Protein AF-A0A955ZLF5-F1 (afdb_monomer_lite)

Foldseek 3Di:
DPPDDVVVPPPPDVVVVVVVVVVVCCVVPPDDPDPVVVVVVVCVCVVPVPDDDDPVRVVLVVQLVCVCVVRDDDPCNVVVVVVVCVVPPDPDPPVVVVVVVVVVVVVVVVPPPPVVVVCVVVVVVVVVVVVVVCVVCVPPDPVPVVVLVVQQDPPDPCVVVDPDDDDPPCPPVVVVVVVVVVVVSVVSRVCSVVVHD

Structure (mmCIF, N/CA/C/O backbone):
data_AF-A0A955ZLF5-F1
#
_entry.id   AF-A0A955ZLF5-F1
#
loop_
_atom_site.group_PDB
_atom_site.id
_atom_site.type_symbol
_atom_site.label_atom_id
_atom_site.label_alt_id
_atom_site.label_comp_id
_atom_site.label_asym_id
_atom_site.label_entity_id
_atom_site.label_seq_id
_atom_site.pdbx_PDB_ins_code
_atom_site.Cartn_x
_atom_site.Cartn_y
_atom_site.Cartn_z
_atom_site.occupancy
_atom_site.B_iso_or_equiv
_atom_site.auth_seq_id
_atom_site.auth_comp_id
_atom_site.auth_asym_id
_atom_site.auth_atom_id
_atom_site.pdbx_PDB_model_num
ATOM 1 N N . MET A 1 1 ? -38.349 11.654 15.792 1.00 43.88 1 MET A N 1
ATOM 2 C CA . MET A 1 1 ? -37.512 12.302 14.759 1.00 43.88 1 MET A CA 1
ATOM 3 C C . MET A 1 1 ? -36.389 11.331 14.455 1.00 43.88 1 MET A C 1
ATOM 5 O O . MET A 1 1 ? -35.415 11.289 15.189 1.00 43.88 1 MET A O 1
ATOM 9 N N . THR A 1 2 ? -36.614 10.472 13.464 1.00 47.47 2 THR A N 1
ATOM 10 C CA . THR A 1 2 ? -35.837 9.254 13.171 1.00 47.47 2 THR A CA 1
ATOM 11 C C . THR A 1 2 ? -35.732 9.151 11.647 1.00 47.47 2 THR A C 1
ATOM 13 O O . THR A 1 2 ? -36.331 8.292 11.020 1.00 47.47 2 THR A O 1
ATOM 16 N N . THR A 1 3 ? -35.092 10.144 11.031 1.00 52.53 3 THR A N 1
ATOM 17 C CA . THR A 1 3 ? -35.048 10.328 9.568 1.00 52.53 3 THR A CA 1
ATOM 18 C C . THR A 1 3 ? -33.663 10.814 9.152 1.00 52.53 3 THR A C 1
ATOM 20 O O . THR A 1 3 ? -33.526 11.974 8.757 1.00 52.53 3 THR A O 1
ATOM 23 N N . ARG A 1 4 ? -32.610 10.002 9.343 1.00 53.44 4 ARG A N 1
ATOM 24 C CA . ARG A 1 4 ? -31.275 10.390 8.846 1.00 53.44 4 ARG A CA 1
ATOM 25 C C . ARG A 1 4 ? -30.220 9.299 8.613 1.00 53.44 4 ARG A C 1
ATOM 27 O O . ARG A 1 4 ? -29.091 9.676 8.333 1.00 53.44 4 ARG A O 1
ATOM 34 N N . ASP A 1 5 ? -30.555 8.011 8.685 1.00 52.56 5 ASP A N 1
ATOM 35 C CA . ASP A 1 5 ? -29.579 6.944 8.374 1.00 52.56 5 ASP A CA 1
ATOM 36 C C . ASP A 1 5 ? -29.842 6.242 7.027 1.00 52.56 5 ASP A C 1
ATOM 38 O O . ASP A 1 5 ? -28.937 5.603 6.501 1.00 52.56 5 ASP A O 1
ATOM 42 N N . ASP A 1 6 ? -31.020 6.420 6.415 1.00 51.94 6 ASP A N 1
ATOM 43 C CA . ASP A 1 6 ? -31.343 5.797 5.116 1.00 51.94 6 ASP A CA 1
ATOM 44 C C . ASP A 1 6 ? -30.680 6.498 3.908 1.00 51.94 6 ASP A C 1
ATOM 46 O O . ASP A 1 6 ? -30.609 5.910 2.834 1.00 51.94 6 ASP A O 1
ATOM 50 N N . ASP A 1 7 ? -30.119 7.702 4.085 1.00 54.19 7 ASP A N 1
ATOM 51 C CA . ASP A 1 7 ? -29.351 8.418 3.045 1.00 54.19 7 ASP A CA 1
ATOM 52 C C . ASP A 1 7 ? -27.867 7.991 2.981 1.00 54.19 7 ASP A C 1
ATOM 54 O O . ASP A 1 7 ? -27.137 8.418 2.092 1.00 54.19 7 ASP A O 1
ATOM 58 N N . LEU A 1 8 ? -27.379 7.150 3.907 1.00 49.94 8 LEU A N 1
ATOM 59 C CA . LEU A 1 8 ? -25.970 6.708 3.918 1.00 49.94 8 LEU A CA 1
ATOM 60 C C . LEU A 1 8 ? -25.672 5.563 2.939 1.00 49.94 8 LEU A C 1
ATOM 62 O O . LEU A 1 8 ? -24.519 5.155 2.799 1.00 49.94 8 LEU A O 1
ATOM 66 N N . LEU A 1 9 ? -26.697 5.063 2.252 1.00 53.16 9 LEU A N 1
ATOM 67 C CA . LEU A 1 9 ? -26.569 4.159 1.114 1.00 53.16 9 LEU A CA 1
ATOM 68 C C . LEU A 1 9 ? -27.009 4.887 -0.156 1.00 53.16 9 LEU A C 1
ATOM 70 O O . LEU A 1 9 ? -27.844 4.388 -0.908 1.00 53.16 9 LEU A O 1
ATOM 74 N N . GLU A 1 10 ? -26.456 6.076 -0.401 1.00 67.44 10 GLU A N 1
ATOM 75 C CA . GLU A 1 10 ? -26.385 6.597 -1.762 1.00 67.44 10 GLU A CA 1
ATOM 76 C C . GLU A 1 10 ? -25.542 5.591 -2.558 1.00 67.44 10 GLU A C 1
ATOM 78 O O . GLU A 1 10 ? -24.312 5.569 -2.493 1.00 67.44 10 GLU A O 1
ATOM 83 N N . LEU A 1 11 ? -26.242 4.628 -3.163 1.00 75.69 11 LEU A N 1
ATOM 84 C CA . LEU A 1 11 ? -25.654 3.528 -3.907 1.00 75.69 11 LEU A CA 1
ATOM 85 C C . LEU A 1 11 ? -24.739 4.138 -4.966 1.00 75.69 11 LEU A C 1
ATOM 87 O O . LEU A 1 11 ? -25.168 4.993 -5.743 1.00 75.69 11 LEU A O 1
ATOM 91 N N . LEU A 1 12 ? -23.474 3.716 -4.960 1.00 82.56 12 LEU A N 1
ATOM 92 C CA . LEU A 1 12 ? -22.523 4.099 -5.994 1.00 82.56 12 LEU A CA 1
ATOM 93 C C . LEU A 1 12 ? -23.144 3.809 -7.363 1.00 82.56 12 LEU A C 1
ATOM 95 O O . LEU A 1 12 ? -23.893 2.843 -7.525 1.00 82.56 12 LEU A O 1
ATOM 99 N N . ALA A 1 13 ? -22.821 4.641 -8.354 1.00 91.25 13 ALA A N 1
ATOM 100 C CA . ALA A 1 13 ? -23.152 4.307 -9.731 1.00 91.25 13 ALA A CA 1
ATOM 101 C C . ALA A 1 13 ? -22.611 2.893 -10.035 1.00 91.25 13 ALA A C 1
ATOM 103 O O . ALA A 1 13 ? -21.500 2.573 -9.593 1.00 91.25 13 ALA A O 1
ATOM 104 N N . PRO A 1 14 ? -23.373 2.038 -10.736 1.00 89.81 14 PRO A N 1
ATOM 105 C CA . PRO A 1 14 ? -23.022 0.629 -10.911 1.00 89.81 14 PRO A CA 1
ATOM 106 C C . PRO A 1 14 ? -21.635 0.441 -11.545 1.00 89.81 14 PRO A C 1
ATOM 108 O O . PRO A 1 14 ? -20.937 -0.516 -11.222 1.00 89.81 14 PRO A O 1
ATOM 111 N N . GLU A 1 15 ? -21.190 1.387 -12.375 1.00 92.44 15 GLU A N 1
ATOM 112 C CA . GLU A 1 15 ? -19.851 1.398 -12.967 1.00 92.44 15 GLU A CA 1
ATOM 113 C C . GLU A 1 15 ? -18.749 1.586 -11.910 1.00 92.44 15 GLU A C 1
ATOM 115 O O . GLU A 1 15 ? -17.729 0.896 -11.937 1.00 92.44 15 GLU A O 1
ATOM 120 N N . VAL A 1 16 ? -18.968 2.483 -10.943 1.00 89.75 16 VAL A N 1
ATOM 121 C CA . VAL A 1 16 ? -18.029 2.747 -9.839 1.00 89.75 16 VAL A CA 1
ATOM 122 C C . VAL A 1 16 ? -18.010 1.575 -8.860 1.00 89.75 16 VAL A C 1
ATOM 124 O O . VAL A 1 16 ? -16.952 1.213 -8.346 1.00 89.75 16 VAL A O 1
ATOM 127 N N . GLU A 1 17 ? -19.165 0.953 -8.610 1.00 90.81 17 GLU A N 1
ATOM 128 C CA . GLU A 1 17 ? -19.248 -0.255 -7.787 1.00 90.81 17 GLU A CA 1
ATOM 129 C C . GLU A 1 17 ? -18.474 -1.419 -8.424 1.00 90.81 17 GLU A C 1
ATOM 131 O O . GLU A 1 17 ? -17.730 -2.118 -7.731 1.00 90.81 17 GLU A O 1
ATOM 136 N N . GLU A 1 18 ? -18.588 -1.609 -9.742 1.00 92.19 18 GLU A N 1
ATOM 137 C CA . GLU A 1 18 ? -17.851 -2.646 -10.466 1.00 92.19 18 GLU A CA 1
ATOM 138 C C . GLU A 1 18 ? -16.337 -2.389 -10.469 1.00 92.19 18 GLU A C 1
ATOM 140 O O . GLU A 1 18 ? -15.558 -3.314 -10.204 1.00 92.19 18 GLU A O 1
ATOM 145 N N . GLU A 1 19 ? -15.912 -1.143 -10.701 1.00 91.50 19 GLU A N 1
ATOM 146 C CA . GLU A 1 19 ? -14.505 -0.741 -10.631 1.00 91.50 19 GLU A CA 1
ATOM 147 C C . GLU A 1 19 ? -13.932 -0.975 -9.226 1.00 91.50 19 GLU A C 1
ATOM 149 O O . GLU A 1 19 ? -12.889 -1.620 -9.076 1.00 91.50 19 GLU A O 1
ATOM 154 N N . LEU A 1 20 ? -14.654 -0.556 -8.182 1.00 86.56 20 LEU A N 1
ATOM 155 C CA . LEU A 1 20 ? -14.268 -0.780 -6.791 1.00 86.56 20 LEU A CA 1
ATOM 156 C C . LEU A 1 20 ? -14.203 -2.275 -6.458 1.00 86.56 20 LEU A C 1
ATOM 158 O O . LEU A 1 20 ? -13.233 -2.733 -5.854 1.00 86.56 20 LEU A O 1
ATOM 162 N N . ALA A 1 21 ? -15.196 -3.065 -6.870 1.00 88.06 21 ALA A N 1
ATOM 163 C CA . ALA A 1 21 ? -15.197 -4.509 -6.661 1.00 88.06 21 ALA A CA 1
ATOM 164 C C . ALA A 1 21 ? -14.025 -5.190 -7.390 1.00 88.06 21 ALA A C 1
ATOM 166 O O . ALA A 1 21 ? -13.420 -6.123 -6.856 1.00 88.06 21 ALA A O 1
ATOM 167 N N . SER A 1 22 ? -13.676 -4.722 -8.592 1.00 90.31 22 SER A N 1
ATOM 168 C CA . SER A 1 22 ? -12.510 -5.183 -9.349 1.00 90.31 22 SER A CA 1
ATOM 169 C C . SER A 1 22 ? -11.195 -4.841 -8.643 1.00 90.31 22 SER A C 1
ATOM 171 O O . SER A 1 22 ? -10.334 -5.712 -8.476 1.00 90.31 22 SER A O 1
ATOM 173 N N . ALA A 1 23 ? -11.067 -3.611 -8.143 1.00 85.69 23 ALA A N 1
ATOM 174 C CA . ALA A 1 23 ? -9.916 -3.165 -7.368 1.00 85.69 23 ALA A CA 1
ATOM 175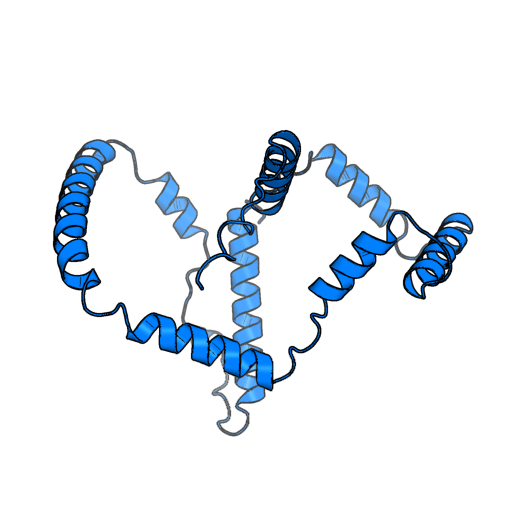 C C . ALA A 1 23 ? -9.768 -3.968 -6.065 1.00 85.69 23 ALA A C 1
ATOM 177 O O . ALA A 1 23 ? -8.678 -4.445 -5.755 1.00 85.69 23 ALA A O 1
ATOM 178 N N . LEU A 1 24 ? -10.865 -4.207 -5.339 1.00 87.31 24 LEU A N 1
ATOM 179 C CA . LEU A 1 24 ? -10.873 -5.011 -4.114 1.00 87.31 24 LEU A CA 1
ATOM 180 C C . LEU A 1 24 ? -10.523 -6.478 -4.380 1.00 87.31 24 LEU A C 1
ATOM 182 O O . LEU A 1 24 ? -9.754 -7.066 -3.619 1.00 87.31 24 LEU A O 1
ATOM 186 N N . ARG A 1 25 ? -11.028 -7.073 -5.469 1.00 88.69 25 ARG A N 1
ATOM 187 C CA . ARG A 1 25 ? -10.630 -8.429 -5.885 1.00 88.69 25 ARG A CA 1
ATOM 188 C C . ARG A 1 25 ? -9.144 -8.494 -6.221 1.00 88.69 25 ARG A C 1
ATOM 190 O O . ARG A 1 25 ? -8.474 -9.415 -5.765 1.00 88.69 25 ARG A O 1
ATOM 197 N N . SER A 1 26 ? -8.633 -7.505 -6.949 1.00 85.88 26 SER A N 1
ATOM 198 C CA . SER A 1 26 ? -7.209 -7.395 -7.283 1.00 85.88 26 SER A CA 1
ATOM 199 C C . SER A 1 26 ? -6.339 -7.201 -6.038 1.00 85.88 26 SER A C 1
ATOM 201 O O . SER A 1 26 ? -5.270 -7.791 -5.942 1.00 85.88 26 SER A O 1
ATOM 203 N N . ALA A 1 27 ? -6.804 -6.435 -5.049 1.00 82.12 27 ALA A N 1
ATOM 204 C CA . ALA A 1 27 ? -6.098 -6.239 -3.786 1.00 82.12 27 ALA A CA 1
ATOM 205 C C . ALA A 1 27 ? -6.100 -7.504 -2.908 1.00 82.12 27 ALA A C 1
ATOM 207 O O . ALA A 1 27 ? -5.102 -7.814 -2.260 1.00 82.12 27 ALA A O 1
ATOM 208 N N . TRP A 1 28 ? -7.215 -8.241 -2.880 1.00 92.38 28 TRP A N 1
ATOM 209 C CA . TRP A 1 28 ? -7.369 -9.441 -2.054 1.00 92.38 28 TRP A CA 1
ATOM 210 C C . TRP A 1 28 ? -6.717 -10.686 -2.666 1.00 92.38 28 TRP A C 1
ATOM 212 O O . TRP A 1 28 ? -6.216 -11.553 -1.950 1.00 92.38 28 TRP A O 1
ATOM 222 N N . SER A 1 29 ? -6.729 -10.783 -3.992 1.00 88.06 29 SER A N 1
ATOM 223 C CA . SER A 1 29 ? -6.178 -11.897 -4.755 1.00 88.06 29 SER A CA 1
ATOM 224 C C . SER A 1 29 ? -5.417 -11.354 -5.965 1.00 88.06 29 SER A C 1
ATOM 226 O O . SER A 1 29 ? -5.893 -11.501 -7.096 1.00 88.06 29 SER A O 1
ATOM 228 N N . PRO A 1 30 ? -4.250 -10.721 -5.748 1.00 88.00 30 PRO A N 1
ATOM 229 C CA . PRO A 1 30 ? -3.449 -10.192 -6.840 1.00 88.00 30 PRO A CA 1
ATOM 230 C C . PRO A 1 30 ? -3.120 -11.313 -7.822 1.00 88.00 30 PRO A C 1
ATOM 232 O O . PRO A 1 30 ? -2.691 -12.401 -7.426 1.00 88.00 30 PRO A O 1
ATOM 235 N N . ALA A 1 31 ? -3.362 -11.055 -9.107 1.00 86.69 31 ALA A N 1
ATOM 236 C CA . ALA A 1 31 ? -2.961 -11.976 -10.156 1.00 86.69 31 ALA A CA 1
ATOM 237 C C . ALA A 1 31 ? -1.431 -12.145 -10.117 1.00 86.69 31 ALA A C 1
ATOM 239 O O . ALA A 1 31 ? -0.719 -11.177 -9.825 1.00 86.69 31 ALA A O 1
ATOM 240 N N . PRO A 1 32 ? -0.908 -13.352 -10.390 1.00 87.31 32 PRO A N 1
ATOM 241 C CA . PRO A 1 32 ? 0.528 -13.532 -10.527 1.00 87.31 32 PRO A CA 1
ATOM 242 C C . PRO A 1 32 ? 1.038 -12.605 -11.634 1.00 87.31 32 PRO A C 1
ATOM 244 O O . PRO A 1 32 ? 0.429 -12.523 -12.702 1.00 87.31 32 PRO A O 1
ATOM 247 N N . LEU A 1 33 ? 2.136 -11.895 -11.365 1.00 88.12 33 LEU A N 1
ATOM 248 C CA . LEU A 1 33 ? 2.803 -11.106 -12.394 1.00 88.12 33 LEU A CA 1
ATOM 249 C C . LEU A 1 33 ? 3.251 -12.046 -13.517 1.00 88.12 33 LEU A C 1
ATOM 251 O O . LEU A 1 33 ? 3.730 -13.151 -13.245 1.00 88.12 33 LEU A O 1
ATOM 255 N N . ASP A 1 34 ? 3.123 -11.601 -14.764 1.00 94.88 34 ASP A N 1
ATOM 256 C CA . ASP A 1 34 ? 3.745 -12.305 -15.880 1.00 94.88 34 ASP A CA 1
ATOM 257 C C . ASP A 1 34 ? 5.254 -12.440 -15.624 1.00 94.88 34 ASP A C 1
ATOM 259 O O . ASP A 1 34 ? 5.910 -11.486 -15.198 1.00 94.88 34 ASP A O 1
ATOM 263 N N . ALA A 1 35 ? 5.798 -13.638 -15.839 1.00 92.88 35 ALA A N 1
ATOM 264 C CA . ALA A 1 35 ? 7.178 -13.937 -15.473 1.00 92.88 35 ALA A CA 1
ATOM 265 C C . ALA A 1 35 ? 8.173 -13.091 -16.278 1.00 92.88 35 ALA A C 1
ATOM 267 O O . ALA A 1 35 ? 9.142 -12.595 -15.705 1.00 92.88 35 ALA A O 1
ATOM 268 N N . ALA A 1 36 ? 7.902 -12.870 -17.570 1.00 92.81 36 ALA A N 1
ATOM 269 C CA . ALA A 1 36 ? 8.763 -12.062 -18.426 1.00 92.81 36 ALA A CA 1
ATOM 270 C C . ALA A 1 36 ? 8.714 -10.581 -18.025 1.00 92.81 36 ALA A C 1
ATOM 272 O O . ALA A 1 36 ? 9.755 -9.932 -17.938 1.00 92.81 36 ALA A O 1
ATOM 273 N N . LEU A 1 37 ? 7.526 -10.059 -17.704 1.00 91.81 37 LEU A N 1
ATOM 274 C CA . LEU A 1 37 ? 7.391 -8.713 -17.147 1.00 91.81 37 LEU A CA 1
ATOM 275 C C . LEU A 1 37 ? 8.126 -8.571 -15.806 1.00 91.81 37 LEU A C 1
ATOM 277 O O . LEU A 1 37 ? 8.826 -7.586 -15.593 1.00 91.81 37 LEU A O 1
ATOM 281 N N . ASN A 1 38 ? 7.990 -9.546 -14.906 1.00 88.94 38 ASN A N 1
ATOM 282 C CA . ASN A 1 38 ? 8.663 -9.523 -13.609 1.00 88.94 38 ASN A CA 1
ATOM 283 C C . ASN A 1 38 ? 10.191 -9.535 -13.760 1.00 88.94 38 ASN A C 1
ATOM 285 O O . ASN A 1 38 ? 10.873 -8.756 -13.102 1.00 88.94 38 ASN A O 1
ATOM 289 N N . GLU A 1 39 ? 10.730 -10.377 -14.645 1.00 92.81 39 GLU A N 1
ATOM 290 C CA . GLU A 1 39 ? 12.164 -10.392 -14.954 1.00 92.81 39 GLU A CA 1
ATOM 291 C C . GLU A 1 39 ? 12.637 -9.062 -15.545 1.00 92.81 39 GLU A C 1
ATOM 293 O O . GLU A 1 39 ? 13.687 -8.569 -15.139 1.00 92.81 39 GLU A O 1
ATOM 298 N N . ALA A 1 40 ? 11.854 -8.440 -16.431 1.00 91.69 40 ALA A N 1
ATOM 299 C CA . ALA A 1 40 ? 12.181 -7.131 -16.993 1.00 91.69 40 ALA A CA 1
ATOM 300 C C . ALA A 1 40 ? 12.218 -6.030 -15.920 1.00 91.69 40 ALA A C 1
ATOM 302 O O . ALA A 1 40 ? 13.165 -5.249 -15.881 1.00 91.69 40 ALA A O 1
ATOM 303 N N . LEU A 1 41 ? 11.238 -6.003 -15.010 1.00 84.12 41 LEU A N 1
ATOM 304 C CA . LEU A 1 41 ? 11.210 -5.050 -13.896 1.00 84.12 41 LEU A CA 1
ATOM 305 C C . LEU A 1 41 ? 12.384 -5.261 -12.934 1.00 84.12 41 LEU A C 1
ATOM 307 O O . LEU A 1 41 ? 12.971 -4.291 -12.462 1.00 84.12 41 LEU A O 1
ATOM 311 N N . ILE A 1 42 ? 12.746 -6.516 -12.653 1.00 85.44 42 ILE A N 1
ATOM 312 C CA . ILE A 1 42 ? 13.906 -6.841 -11.816 1.00 85.44 42 ILE A CA 1
ATOM 313 C C . ILE A 1 42 ? 15.199 -6.416 -12.510 1.00 85.44 42 ILE A C 1
ATOM 315 O O . ILE A 1 42 ? 16.045 -5.801 -11.870 1.00 85.44 42 ILE A O 1
ATOM 319 N N . ALA A 1 43 ? 15.356 -6.711 -13.801 1.00 87.62 43 ALA A N 1
ATOM 320 C CA . ALA A 1 43 ? 16.527 -6.306 -14.569 1.00 87.62 43 ALA A CA 1
ATOM 321 C C . ALA A 1 43 ? 16.681 -4.779 -14.581 1.00 87.62 43 ALA A C 1
ATOM 323 O O . ALA A 1 43 ? 17.765 -4.283 -14.294 1.00 87.62 43 ALA A O 1
ATOM 324 N N . GLN A 1 44 ? 15.585 -4.049 -14.806 1.00 85.25 44 GLN A N 1
ATOM 325 C CA . GLN A 1 44 ? 15.558 -2.588 -14.756 1.00 85.25 44 GLN A CA 1
ATOM 326 C C . GLN A 1 44 ? 15.895 -2.052 -13.355 1.00 85.25 44 GLN A C 1
ATOM 328 O O . GLN A 1 44 ? 16.668 -1.111 -13.220 1.00 85.25 44 GLN A O 1
ATOM 333 N N . ALA A 1 45 ? 15.361 -2.662 -12.293 1.00 81.00 45 ALA A N 1
ATOM 334 C CA . ALA A 1 45 ? 15.648 -2.252 -10.917 1.00 81.00 45 ALA A CA 1
ATOM 335 C C . ALA A 1 45 ? 17.088 -2.574 -10.469 1.00 81.00 45 ALA A C 1
ATOM 337 O O . ALA A 1 45 ? 17.603 -1.941 -9.548 1.00 81.00 45 ALA A O 1
ATOM 338 N N . LEU A 1 46 ? 17.723 -3.578 -11.079 1.00 83.12 46 LEU A N 1
ATOM 339 C CA . LEU A 1 46 ? 19.090 -4.005 -10.775 1.00 83.12 46 LEU A CA 1
ATOM 340 C C . LEU A 1 46 ? 20.153 -3.315 -11.633 1.00 83.12 46 LEU A C 1
ATOM 342 O O . LEU A 1 46 ? 21.335 -3.506 -11.349 1.00 83.12 46 LEU A O 1
ATOM 346 N N . GLU A 1 47 ? 19.762 -2.558 -12.662 1.00 83.06 47 GLU A N 1
ATOM 347 C CA . GLU A 1 47 ? 20.698 -1.980 -13.631 1.00 83.06 47 GLU A CA 1
ATOM 348 C C . GLU A 1 47 ? 21.720 -1.054 -12.948 1.00 83.06 47 GLU A C 1
ATOM 350 O O . GLU A 1 47 ? 22.905 -1.160 -13.253 1.00 83.06 47 GLU A O 1
ATOM 355 N N . ASP A 1 48 ? 21.295 -0.275 -11.943 1.00 76.12 48 ASP A N 1
ATOM 356 C CA . ASP A 1 48 ? 22.134 0.211 -10.836 1.00 76.12 48 ASP A CA 1
ATOM 357 C C . ASP A 1 48 ? 21.249 0.875 -9.750 1.00 76.12 48 ASP A C 1
ATOM 359 O O . ASP A 1 48 ? 20.818 2.017 -9.919 1.00 76.12 48 ASP A O 1
ATOM 363 N N . PRO A 1 49 ? 20.966 0.215 -8.610 1.00 72.56 49 PRO A N 1
ATOM 364 C CA . PRO A 1 49 ? 20.157 0.802 -7.535 1.00 72.56 49 PRO A CA 1
ATOM 365 C C . PRO A 1 49 ? 20.841 1.987 -6.829 1.00 72.56 49 PRO A C 1
ATOM 367 O O . PRO A 1 49 ? 20.235 2.606 -5.954 1.00 72.56 49 PRO A O 1
ATOM 370 N N . LEU A 1 50 ? 22.105 2.267 -7.159 1.00 77.44 50 LEU A N 1
ATOM 371 C CA . LEU A 1 50 ? 22.891 3.389 -6.656 1.00 77.44 50 LEU A CA 1
ATOM 372 C C . LEU A 1 50 ? 23.204 4.422 -7.747 1.00 77.44 50 LEU A C 1
ATOM 374 O O . LEU A 1 50 ? 23.994 5.332 -7.484 1.00 77.44 50 LEU A O 1
ATOM 378 N N . ALA A 1 51 ? 22.591 4.315 -8.933 1.00 83.75 51 ALA A N 1
ATOM 379 C CA . ALA A 1 51 ? 22.668 5.374 -9.927 1.00 83.75 51 ALA A CA 1
ATOM 380 C C . ALA A 1 51 ? 22.185 6.695 -9.318 1.00 83.75 51 ALA A C 1
ATOM 382 O O . ALA A 1 51 ? 21.224 6.739 -8.541 1.00 83.75 51 ALA A O 1
ATOM 383 N N . GLU A 1 52 ? 22.865 7.785 -9.666 1.00 91.19 52 GLU A N 1
ATOM 384 C CA . GLU A 1 52 ? 22.390 9.109 -9.287 1.00 91.19 52 GLU A CA 1
ATOM 385 C C . GLU A 1 52 ? 21.022 9.362 -9.945 1.00 91.19 52 GLU A C 1
ATOM 387 O O . GLU A 1 52 ? 20.848 9.017 -11.119 1.00 91.19 52 GLU A O 1
ATOM 392 N N . PRO A 1 53 ? 20.048 9.951 -9.222 1.00 90.94 53 PRO A N 1
ATOM 393 C CA . PRO A 1 53 ? 18.756 10.294 -9.799 1.00 90.94 53 PRO A CA 1
ATOM 394 C C . PRO A 1 53 ? 18.928 11.172 -11.033 1.00 90.94 53 PRO A C 1
ATOM 396 O O . PRO A 1 53 ? 19.730 12.110 -11.042 1.00 90.94 53 PRO A O 1
ATOM 399 N N . THR A 1 54 ? 18.140 10.899 -12.064 1.00 92.38 54 THR A N 1
ATOM 400 C CA . THR A 1 54 ? 18.126 11.731 -13.266 1.00 92.38 54 THR A CA 1
ATOM 401 C C . THR A 1 54 ? 17.570 13.126 -12.955 1.00 92.38 54 THR A C 1
ATOM 403 O O . THR A 1 54 ? 16.804 13.322 -12.009 1.00 92.38 54 THR A O 1
ATOM 406 N N . GLU A 1 55 ? 17.924 14.129 -13.766 1.00 96.38 55 GLU A N 1
ATOM 407 C CA . GLU A 1 55 ? 17.407 15.495 -13.581 1.00 96.38 55 GLU A CA 1
ATOM 408 C C . GLU A 1 55 ? 15.871 15.546 -13.647 1.00 96.38 55 GLU A C 1
ATOM 410 O O . GLU A 1 55 ? 15.240 16.275 -12.881 1.00 96.38 55 GLU A O 1
ATOM 415 N N . GLU A 1 56 ? 15.261 14.739 -14.521 1.00 94.38 56 GLU A N 1
ATOM 416 C CA . GLU A 1 56 ? 13.805 14.627 -14.644 1.00 94.38 56 GLU A CA 1
ATOM 417 C C . GLU A 1 56 ? 13.172 14.077 -13.358 1.00 94.38 56 GLU A C 1
ATOM 419 O O . GLU A 1 56 ? 12.196 14.643 -12.864 1.00 94.38 56 GLU A O 1
ATOM 424 N N . GLU A 1 57 ? 13.761 13.037 -12.760 1.00 93.81 57 GLU A N 1
ATOM 425 C CA . GLU A 1 57 ? 13.292 12.471 -11.491 1.00 93.81 57 GLU A CA 1
ATOM 426 C C . GLU A 1 57 ? 13.423 13.456 -10.330 1.00 93.81 57 GLU A C 1
ATOM 428 O O . GLU A 1 57 ? 12.538 13.507 -9.473 1.00 93.81 57 GLU A O 1
ATOM 433 N N . LEU A 1 58 ? 14.489 14.262 -10.295 1.00 97.25 58 LEU A N 1
ATOM 434 C CA . LEU A 1 58 ? 14.660 15.305 -9.282 1.00 97.25 58 LEU A CA 1
ATOM 435 C C . LEU A 1 58 ? 13.585 16.389 -9.412 1.00 97.25 58 LEU A C 1
ATOM 437 O O . LEU A 1 58 ? 12.994 16.791 -8.407 1.00 97.25 58 LEU A O 1
ATOM 441 N N . VAL A 1 59 ? 13.296 16.836 -10.638 1.00 97.94 59 VAL A N 1
ATOM 442 C CA . VAL A 1 59 ? 12.244 17.827 -10.908 1.00 97.94 59 VAL A CA 1
ATOM 443 C C . VAL A 1 59 ? 10.865 17.281 -10.540 1.00 97.94 59 VAL A C 1
ATOM 445 O O . VAL A 1 59 ? 10.093 17.978 -9.879 1.00 97.94 59 VAL A O 1
ATOM 448 N N . GLU A 1 60 ? 10.545 16.046 -10.923 1.00 97.38 60 GLU A N 1
ATOM 449 C CA . GLU A 1 60 ? 9.261 15.425 -10.581 1.00 97.38 60 GLU A CA 1
ATOM 450 C C . GLU A 1 60 ? 9.128 15.157 -9.076 1.00 97.38 60 GLU A C 1
ATOM 452 O O . GLU A 1 60 ? 8.082 15.438 -8.486 1.00 97.38 60 GLU A O 1
ATOM 457 N N . SER A 1 61 ? 10.198 14.711 -8.414 1.00 96.50 61 SER A N 1
ATOM 458 C CA . SER A 1 61 ? 10.216 14.523 -6.957 1.00 96.50 61 SER A CA 1
ATOM 459 C C . SER A 1 61 ? 9.977 15.838 -6.216 1.00 96.50 61 SER A C 1
ATOM 461 O O . SER A 1 61 ? 9.218 15.880 -5.246 1.00 96.50 61 SER A O 1
ATOM 463 N N . GLU A 1 62 ? 10.574 16.928 -6.697 1.00 98.12 62 GLU A N 1
ATOM 464 C CA . GLU A 1 62 ? 10.378 18.264 -6.142 1.00 98.12 62 GLU A CA 1
ATOM 465 C C . GLU A 1 62 ? 8.942 18.768 -6.358 1.00 98.12 62 GLU A C 1
ATOM 467 O O . GLU A 1 62 ? 8.335 19.304 -5.430 1.00 98.12 62 GLU A O 1
ATOM 472 N N . ARG A 1 63 ? 8.342 18.527 -7.533 1.00 98.25 63 ARG A N 1
ATOM 473 C CA . ARG A 1 63 ? 6.922 18.838 -7.787 1.00 98.25 63 ARG A CA 1
ATOM 474 C C . ARG A 1 63 ? 5.993 18.060 -6.861 1.00 98.25 63 ARG A C 1
ATOM 476 O O . ARG A 1 63 ? 5.050 18.635 -6.314 1.00 98.25 63 ARG A O 1
ATOM 483 N N . LEU A 1 64 ? 6.254 16.768 -6.660 1.00 97.88 64 LEU A N 1
ATOM 484 C CA . LEU A 1 64 ? 5.485 15.946 -5.731 1.00 97.88 64 LEU A CA 1
ATOM 485 C C . LEU A 1 64 ? 5.633 16.452 -4.290 1.00 97.88 64 LEU A C 1
ATOM 487 O O . LEU A 1 64 ? 4.628 16.569 -3.588 1.00 97.88 64 LEU A O 1
ATOM 491 N N . ARG A 1 65 ? 6.852 16.801 -3.856 1.00 97.31 65 ARG A N 1
ATOM 492 C CA . ARG A 1 65 ? 7.110 17.378 -2.527 1.00 97.31 65 ARG A CA 1
ATOM 493 C C . ARG A 1 65 ? 6.313 18.663 -2.317 1.00 97.31 65 ARG A C 1
ATOM 495 O O . ARG A 1 65 ? 5.586 18.770 -1.331 1.00 97.31 65 ARG A O 1
ATOM 502 N N . GLN A 1 66 ? 6.388 19.595 -3.265 1.00 98.06 66 GLN A N 1
ATOM 503 C CA . GLN A 1 66 ? 5.624 20.842 -3.230 1.00 98.06 66 GLN A CA 1
ATOM 504 C C . GLN A 1 66 ? 4.115 20.563 -3.129 1.00 98.06 66 GLN A C 1
ATOM 506 O O . GLN A 1 66 ? 3.449 21.102 -2.245 1.00 98.06 66 GLN A O 1
ATOM 511 N N 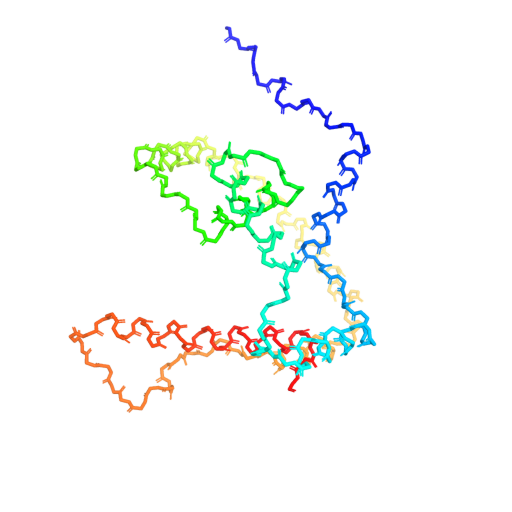. ALA A 1 67 ? 3.576 19.646 -3.938 1.00 98.12 67 ALA A N 1
ATOM 512 C CA . ALA A 1 67 ? 2.155 19.291 -3.900 1.00 98.12 67 ALA A CA 1
ATOM 513 C C . ALA A 1 67 ? 1.714 18.654 -2.564 1.00 98.12 67 ALA A C 1
ATOM 515 O O . ALA A 1 67 ? 0.576 18.848 -2.122 1.00 98.12 67 ALA A O 1
ATOM 516 N N . LEU A 1 68 ? 2.597 17.906 -1.895 1.00 96.06 68 LEU A N 1
ATOM 517 C CA . LEU A 1 68 ? 2.351 17.358 -0.556 1.00 96.06 68 LEU A CA 1
ATOM 518 C C . LEU A 1 68 ? 2.383 18.437 0.535 1.00 96.06 68 LEU A C 1
ATOM 520 O O . LEU A 1 68 ? 1.636 18.337 1.506 1.00 96.06 68 LEU A O 1
ATOM 524 N N . GLU A 1 69 ? 3.166 19.496 0.338 1.00 97.19 69 GLU A N 1
ATOM 525 C CA . GLU A 1 69 ? 3.203 20.700 1.183 1.00 97.19 69 GLU A CA 1
ATOM 526 C C . GLU A 1 69 ? 2.050 21.682 0.889 1.00 97.19 69 GLU A C 1
ATOM 528 O O . GLU A 1 69 ? 1.969 22.754 1.489 1.00 97.19 69 GLU A O 1
ATOM 533 N N . GLY A 1 70 ? 1.137 21.324 -0.021 1.00 96.62 70 GLY A N 1
ATOM 534 C CA . GLY A 1 70 ? 0.012 22.168 -0.431 1.00 96.62 70 GLY A CA 1
ATOM 535 C C . GLY A 1 70 ? 0.387 23.255 -1.442 1.00 96.62 70 GLY A C 1
ATOM 536 O O . GLY A 1 70 ? -0.392 24.179 -1.673 1.00 96.62 70 GLY A O 1
ATOM 537 N N . GLN A 1 71 ? 1.568 23.157 -2.050 1.00 97.81 71 GLN A N 1
ATOM 538 C CA . GLN A 1 71 ? 2.062 24.059 -3.083 1.00 97.81 71 GLN A CA 1
ATOM 539 C C . GLN A 1 71 ? 1.915 23.395 -4.460 1.00 97.81 71 GLN A C 1
ATOM 541 O O . GLN A 1 71 ? 2.731 22.581 -4.874 1.00 97.81 71 GLN A O 1
ATOM 546 N N . GLY A 1 72 ? 0.860 23.748 -5.194 1.00 96.19 72 GLY A N 1
ATOM 547 C CA . GLY A 1 72 ? 0.614 23.220 -6.540 1.00 96.19 72 GLY A CA 1
ATOM 548 C C . GLY A 1 72 ? -0.186 21.914 -6.565 1.00 96.19 72 GLY A C 1
ATOM 549 O O . GLY A 1 72 ? -0.875 21.566 -5.609 1.00 96.19 72 GLY A O 1
ATOM 550 N N . SER A 1 73 ? -0.146 21.223 -7.705 1.00 96.88 73 SER A N 1
ATOM 551 C CA . SER A 1 73 ? -0.902 19.993 -7.965 1.00 96.88 73 SER A CA 1
ATOM 552 C C . SER A 1 73 ? 0.006 18.956 -8.613 1.00 96.88 73 SER A C 1
ATOM 554 O O . SER A 1 73 ? 0.800 19.294 -9.488 1.00 96.88 73 SER A O 1
ATOM 556 N N . HIS A 1 74 ? -0.137 17.697 -8.209 1.00 97.75 74 HIS A N 1
ATOM 557 C CA . HIS A 1 74 ? 0.603 16.573 -8.770 1.00 97.75 74 HIS A CA 1
ATOM 558 C C . HIS A 1 74 ? -0.314 15.338 -8.817 1.00 97.75 74 HIS A C 1
ATOM 560 O O . HIS A 1 74 ? -0.991 15.071 -7.820 1.00 97.75 74 HIS A O 1
ATOM 566 N N . PRO A 1 75 ? -0.339 14.558 -9.918 1.00 96.62 75 PRO A N 1
ATOM 567 C CA . PRO A 1 75 ? -1.271 13.434 -10.085 1.00 96.62 75 PRO A CA 1
ATOM 568 C C . PRO A 1 75 ? -1.141 12.370 -8.985 1.00 96.62 75 PRO A C 1
ATOM 570 O O . PRO A 1 75 ? -2.134 11.804 -8.542 1.00 96.62 75 PRO A O 1
ATOM 573 N N . ASN A 1 76 ? 0.076 12.149 -8.483 1.00 95.69 76 ASN A N 1
ATOM 574 C CA . ASN A 1 76 ? 0.342 11.147 -7.444 1.00 95.69 76 ASN A CA 1
ATOM 575 C C . ASN A 1 76 ? 0.232 11.681 -6.003 1.00 95.69 76 ASN A C 1
ATOM 577 O O . ASN A 1 76 ? 0.511 10.934 -5.067 1.00 95.69 76 ASN A O 1
ATOM 581 N N . ALA A 1 77 ? -0.140 12.950 -5.788 1.00 96.81 77 ALA A N 1
ATOM 582 C CA . ALA A 1 77 ? -0.164 13.529 -4.440 1.00 96.81 77 ALA A CA 1
ATOM 583 C C . ALA A 1 77 ? -1.194 12.840 -3.526 1.00 96.81 77 ALA A C 1
ATOM 585 O O . ALA A 1 77 ? -0.900 12.570 -2.361 1.00 96.81 77 ALA A O 1
ATOM 586 N N . ASP A 1 78 ? -2.377 12.507 -4.051 1.00 92.44 78 ASP A N 1
ATOM 587 C CA . ASP A 1 78 ? -3.421 11.814 -3.285 1.00 92.44 78 ASP A CA 1
ATOM 588 C C . ASP A 1 78 ? -3.017 10.384 -2.922 1.00 92.44 78 ASP A C 1
ATOM 590 O O . ASP A 1 78 ? -3.172 9.970 -1.772 1.00 92.44 78 ASP A O 1
ATOM 594 N N . LEU A 1 79 ? -2.410 9.658 -3.865 1.00 92.44 79 LEU A N 1
ATOM 595 C CA . LEU A 1 79 ? -1.878 8.320 -3.614 1.00 92.44 79 LEU A CA 1
ATOM 596 C C . LEU A 1 79 ? -0.764 8.349 -2.559 1.00 92.44 79 LEU A C 1
ATOM 598 O O . LEU A 1 79 ? -0.782 7.552 -1.623 1.00 92.44 79 LEU A O 1
ATOM 602 N N . ALA A 1 80 ? 0.181 9.286 -2.669 1.00 94.06 80 ALA A N 1
ATOM 603 C CA . ALA A 1 80 ? 1.264 9.435 -1.703 1.00 94.06 80 ALA A CA 1
ATOM 604 C C . ALA A 1 80 ? 0.736 9.762 -0.293 1.00 94.06 80 ALA A C 1
ATOM 606 O O . ALA A 1 80 ? 1.201 9.172 0.684 1.00 94.06 80 ALA A O 1
ATOM 607 N N . ARG A 1 81 ? -0.289 10.620 -0.173 1.00 93.06 81 ARG A N 1
ATOM 608 C CA . ARG A 1 81 ? -0.981 10.880 1.103 1.00 93.06 81 ARG A CA 1
ATOM 609 C C . ARG A 1 81 ? -1.648 9.625 1.662 1.00 93.06 81 ARG A C 1
ATOM 611 O O . ARG A 1 81 ? -1.507 9.342 2.850 1.00 93.06 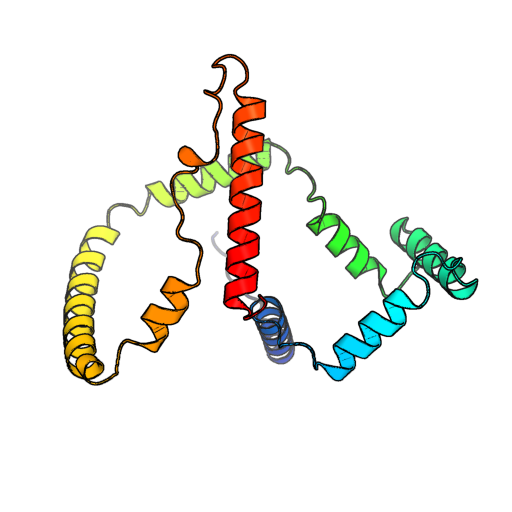81 ARG A O 1
ATOM 618 N N . ALA A 1 82 ? -2.344 8.862 0.821 1.00 89.94 82 ALA A N 1
ATOM 619 C CA . ALA A 1 82 ? -3.000 7.625 1.232 1.00 89.94 82 ALA A CA 1
ATOM 620 C C . ALA A 1 82 ? -1.988 6.581 1.734 1.00 89.94 82 ALA A C 1
AT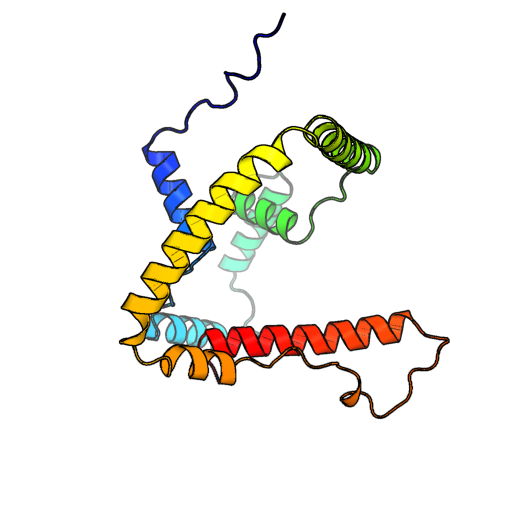OM 622 O O . ALA A 1 82 ? -2.190 5.987 2.793 1.00 89.94 82 ALA A O 1
ATOM 623 N N . LEU A 1 83 ? -0.869 6.402 1.025 1.00 89.75 83 LEU A N 1
ATOM 624 C CA . LEU A 1 83 ? 0.210 5.502 1.437 1.00 89.75 83 LEU A CA 1
ATOM 625 C C . LEU A 1 83 ? 0.881 5.963 2.733 1.00 89.75 83 LEU A C 1
ATOM 627 O O . LEU A 1 83 ? 1.142 5.133 3.602 1.00 89.75 83 LEU A O 1
ATOM 631 N N . ALA A 1 84 ? 1.109 7.268 2.903 1.00 90.19 84 ALA A N 1
ATOM 632 C CA . ALA A 1 84 ? 1.651 7.818 4.142 1.00 90.19 84 ALA A CA 1
ATOM 633 C C . ALA A 1 84 ? 0.722 7.544 5.338 1.00 90.19 84 ALA A C 1
ATOM 635 O O . ALA A 1 84 ? 1.186 7.093 6.384 1.00 90.19 84 ALA A O 1
ATOM 636 N N . LEU A 1 85 ? -0.591 7.732 5.166 1.00 87.94 85 LEU A N 1
ATOM 637 C CA . LEU A 1 85 ? -1.596 7.416 6.187 1.00 87.94 85 LEU A CA 1
ATOM 638 C C . LEU A 1 85 ? -1.703 5.911 6.468 1.00 87.94 85 LEU A C 1
ATOM 640 O O . LEU A 1 85 ? -1.956 5.522 7.604 1.00 87.94 85 LEU A O 1
ATOM 644 N N . ALA A 1 86 ? -1.509 5.057 5.464 1.00 85.50 86 ALA A N 1
ATOM 645 C CA . ALA A 1 86 ? -1.510 3.608 5.648 1.00 85.50 86 ALA A CA 1
ATOM 646 C C . ALA A 1 86 ? -0.248 3.114 6.378 1.00 85.50 86 ALA A C 1
ATOM 648 O O . ALA A 1 86 ? -0.334 2.231 7.231 1.00 85.50 86 ALA A O 1
ATOM 649 N N . ALA A 1 87 ? 0.917 3.682 6.053 1.00 90.25 87 ALA A N 1
ATOM 650 C CA . ALA A 1 87 ? 2.197 3.325 6.662 1.00 90.25 87 ALA A CA 1
ATOM 651 C C . ALA A 1 87 ? 2.332 3.859 8.096 1.00 90.25 87 ALA A C 1
ATOM 653 O O . ALA A 1 87 ? 2.901 3.190 8.958 1.00 90.25 87 ALA A O 1
ATOM 654 N N . ALA A 1 88 ? 1.799 5.053 8.350 1.00 90.31 88 ALA A N 1
ATOM 655 C CA . ALA A 1 88 ? 1.820 5.719 9.642 1.00 90.31 88 ALA A CA 1
ATOM 656 C C . ALA A 1 88 ? 0.424 6.283 9.956 1.00 90.31 88 ALA A C 1
ATOM 658 O O . ALA A 1 88 ? 0.206 7.495 9.853 1.00 90.31 88 ALA A O 1
ATOM 659 N N . PRO A 1 89 ? -0.543 5.421 10.329 1.00 86.06 89 PRO A N 1
ATOM 660 C CA . PRO A 1 89 ? -1.876 5.883 10.684 1.00 86.06 89 PRO A CA 1
ATOM 661 C C . PRO A 1 89 ? -1.776 6.864 11.846 1.00 86.06 89 PRO A C 1
ATOM 663 O O . PRO A 1 89 ? -1.117 6.589 12.853 1.00 86.06 89 PRO A O 1
ATOM 666 N N . ALA A 1 90 ? -2.425 8.021 11.698 1.00 83.56 90 ALA A N 1
ATOM 667 C CA . ALA A 1 90 ? -2.465 9.012 12.759 1.00 83.56 90 ALA A CA 1
ATOM 668 C C . ALA A 1 90 ? -3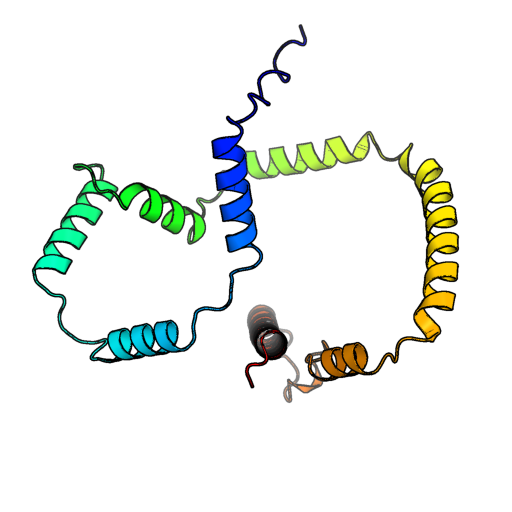.006 8.355 14.042 1.00 83.56 90 ALA A C 1
ATOM 670 O O . ALA A 1 90 ? -4.013 7.638 13.977 1.00 83.56 90 ALA A O 1
ATOM 671 N N . PRO A 1 91 ? -2.364 8.571 15.204 1.00 80.62 91 PRO A N 1
ATOM 672 C CA . PRO A 1 91 ? -2.879 8.048 16.455 1.00 80.62 91 PRO A CA 1
ATOM 673 C C . PRO A 1 91 ? -4.283 8.608 16.662 1.00 80.62 91 PRO A C 1
ATOM 675 O O . PRO A 1 91 ? -4.487 9.823 16.697 1.00 80.62 91 PRO A O 1
ATOM 678 N N . LEU A 1 92 ? -5.264 7.712 16.766 1.00 75.38 92 LEU A N 1
ATOM 679 C CA . LEU A 1 92 ? -6.624 8.111 17.090 1.00 75.38 92 LEU A CA 1
ATOM 680 C C . LEU A 1 92 ? -6.590 8.820 18.450 1.00 75.38 92 LEU A C 1
ATOM 682 O O . LEU A 1 92 ? -5.988 8.284 19.387 1.00 75.38 92 LEU A O 1
ATOM 686 N N . PRO A 1 93 ? -7.226 9.996 18.595 1.00 78.38 93 PRO A N 1
ATOM 687 C CA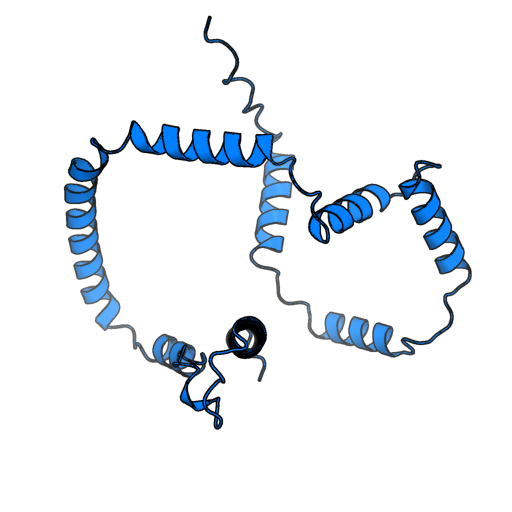 . PRO A 1 93 ? -7.359 10.622 19.897 1.00 78.38 93 PRO A CA 1
ATOM 688 C C . PRO A 1 93 ? -7.960 9.603 20.870 1.00 78.38 93 PRO A C 1
ATOM 690 O O . PRO A 1 93 ? -9.022 9.038 20.601 1.00 78.38 93 PRO A O 1
ATOM 693 N N . HIS A 1 94 ? -7.289 9.369 22.001 1.00 69.94 94 HIS A N 1
ATOM 694 C CA . HIS A 1 94 ? -7.734 8.438 23.045 1.00 69.94 94 HIS A CA 1
ATOM 695 C C . HIS A 1 94 ? -9.242 8.486 23.368 1.00 69.94 94 HIS A C 1
ATOM 697 O O . HIS A 1 94 ? -9.851 7.415 23.410 1.00 69.94 94 HIS A O 1
ATOM 703 N N . PRO A 1 95 ? -9.901 9.660 23.514 1.00 70.44 95 PRO A N 1
ATOM 704 C CA . PRO A 1 95 ? -11.335 9.686 23.812 1.00 70.44 95 PRO A CA 1
ATOM 705 C C . PRO A 1 95 ? -12.209 9.058 22.714 1.00 70.44 95 PRO A C 1
ATOM 707 O O . PRO A 1 95 ? -13.307 8.587 23.000 1.00 70.44 95 PRO A O 1
ATOM 710 N N . THR A 1 96 ? -11.747 9.022 21.463 1.00 72.88 96 THR A N 1
ATOM 711 C CA . THR A 1 96 ? -12.504 8.468 20.335 1.00 72.88 96 THR A CA 1
ATOM 712 C C . THR A 1 96 ? -12.387 6.946 20.274 1.00 72.88 96 THR A C 1
ATOM 714 O O . THR A 1 96 ? -13.381 6.272 20.011 1.00 72.88 96 THR A O 1
ATOM 717 N N . ALA A 1 97 ? -11.210 6.388 20.573 1.00 70.62 97 ALA A N 1
ATOM 718 C CA . ALA A 1 97 ? -11.002 4.939 20.602 1.00 70.62 97 ALA A CA 1
ATOM 719 C C . ALA A 1 97 ? -11.812 4.272 21.726 1.00 70.62 97 ALA A C 1
ATOM 721 O O . ALA A 1 97 ? -12.514 3.289 21.477 1.00 70.62 97 ALA A O 1
ATOM 722 N N . ASP A 1 98 ? -11.791 4.855 22.929 1.00 75.06 98 ASP A N 1
ATOM 723 C CA . ASP A 1 98 ? -12.558 4.348 24.070 1.00 75.06 98 ASP A CA 1
ATOM 724 C C . ASP A 1 98 ? -14.064 4.464 23.830 1.00 75.06 98 ASP A C 1
ATOM 726 O O . ASP A 1 98 ? -14.806 3.525 24.110 1.00 75.06 98 ASP A O 1
ATOM 730 N N . ALA A 1 99 ? -14.528 5.571 23.241 1.00 79.81 99 ALA A N 1
ATOM 731 C CA . ALA A 1 99 ? -15.935 5.738 22.888 1.00 79.81 99 ALA A CA 1
ATOM 732 C C . ALA A 1 99 ? -16.396 4.719 21.830 1.00 79.81 99 ALA A C 1
ATOM 734 O O . ALA A 1 99 ? -17.489 4.163 21.950 1.00 79.81 99 ALA A O 1
ATOM 735 N N . ILE A 1 100 ? -15.573 4.428 20.815 1.00 77.19 100 ILE A N 1
ATOM 736 C CA . ILE A 1 100 ? -15.869 3.397 19.807 1.00 77.19 100 ILE A CA 1
ATOM 737 C C . ILE A 1 100 ? -15.898 2.008 20.454 1.00 77.19 100 ILE A C 1
ATOM 739 O O . ILE A 1 100 ? -16.842 1.250 20.223 1.00 77.19 100 ILE A O 1
ATOM 743 N N . ALA A 1 101 ? -14.917 1.684 21.300 1.00 76.94 101 ALA A N 1
ATOM 744 C CA . ALA A 1 101 ? -14.862 0.410 22.010 1.00 76.94 101 ALA A CA 1
ATOM 745 C C . ALA A 1 101 ? -16.064 0.230 22.950 1.00 76.94 101 ALA A C 1
ATOM 747 O O . ALA A 1 101 ? -16.724 -0.809 22.918 1.00 76.94 101 ALA A O 1
ATOM 748 N N . GLN A 1 102 ? -16.409 1.256 23.732 1.00 81.88 102 GLN A N 1
ATOM 749 C CA . GLN A 1 102 ? -17.583 1.250 24.604 1.00 81.88 102 GLN A CA 1
ATOM 750 C C . GLN A 1 102 ? -18.877 1.096 23.805 1.00 81.88 102 GLN A C 1
ATOM 752 O O . GLN A 1 102 ? -19.736 0.304 24.187 1.00 81.88 102 GLN A O 1
ATOM 757 N N . ARG A 1 103 ? -19.007 1.780 22.663 1.00 80.12 103 ARG A N 1
ATOM 758 C CA . ARG A 1 103 ? -20.175 1.653 21.781 1.00 80.12 103 ARG A CA 1
ATOM 759 C C . ARG A 1 103 ? -20.293 0.250 21.185 1.00 80.12 103 ARG A C 1
ATOM 761 O O . ARG A 1 103 ? -21.386 -0.310 21.171 1.00 80.12 103 ARG A O 1
ATOM 768 N N . ALA A 1 104 ? -19.183 -0.341 20.746 1.00 78.12 104 ALA A N 1
ATOM 769 C CA . ALA A 1 104 ? -19.150 -1.710 20.233 1.00 78.12 104 ALA A CA 1
ATOM 770 C C . ALA A 1 104 ? -19.495 -2.746 21.320 1.00 78.12 104 ALA A C 1
ATOM 772 O O . ALA A 1 104 ? -20.230 -3.701 21.061 1.00 78.12 104 ALA A O 1
ATOM 773 N N . LEU A 1 105 ? -19.011 -2.546 22.550 1.00 81.06 105 LEU A N 1
ATOM 774 C CA . LEU A 1 105 ? -19.325 -3.401 23.698 1.00 81.06 105 LEU A CA 1
ATOM 775 C C . LEU A 1 105 ? -20.789 -3.260 24.141 1.00 81.06 105 LEU A C 1
ATOM 777 O O . LEU A 1 105 ? -21.443 -4.272 24.394 1.00 81.06 105 LEU A O 1
ATOM 781 N N . ALA A 1 106 ? -21.330 -2.039 24.172 1.00 80.56 106 ALA A N 1
ATOM 782 C CA . ALA A 1 106 ? -22.730 -1.778 24.503 1.00 80.56 106 ALA A CA 1
ATOM 783 C C . ALA A 1 106 ? -23.686 -2.395 23.467 1.00 80.56 106 ALA A C 1
ATOM 785 O O . ALA A 1 106 ? -24.636 -3.081 23.837 1.00 80.56 106 ALA A O 1
ATOM 786 N N . ALA A 1 107 ? -23.381 -2.265 22.171 1.00 74.88 107 ALA A N 1
ATOM 787 C CA . ALA A 1 107 ? -24.166 -2.877 21.095 1.00 74.88 107 ALA A CA 1
ATOM 788 C C . ALA A 1 107 ? -24.184 -4.419 21.155 1.00 74.88 107 ALA A C 1
ATOM 790 O O . ALA A 1 107 ? -25.128 -5.056 20.680 1.00 74.88 107 ALA A O 1
ATOM 791 N N . LYS A 1 108 ? -23.153 -5.035 21.749 1.00 62.50 108 LYS A N 1
ATOM 792 C CA . LYS A 1 108 ? -23.071 -6.489 21.953 1.00 62.50 108 LYS A CA 1
ATOM 793 C C . LYS A 1 108 ? -23.901 -6.964 23.151 1.00 62.50 108 LYS A C 1
ATOM 795 O O . LYS A 1 108 ? -24.389 -8.093 23.131 1.00 62.50 108 LYS A O 1
ATOM 800 N N . ALA A 1 109 ? -24.078 -6.124 24.172 1.00 60.19 109 ALA A N 1
ATOM 801 C CA . ALA A 1 109 ? -24.806 -6.477 25.389 1.00 60.19 109 ALA A CA 1
ATOM 802 C C . ALA A 1 109 ? -26.322 -6.636 25.160 1.00 60.19 109 ALA A C 1
ATOM 804 O O . ALA A 1 109 ? -26.942 -7.488 25.790 1.00 60.19 109 ALA A O 1
ATOM 805 N N . GLU A 1 110 ? -26.912 -5.896 24.216 1.00 57.38 110 GLU A N 1
ATOM 806 C CA . GLU A 1 110 ? -28.365 -5.929 23.977 1.00 57.38 110 GLU A CA 1
ATOM 807 C C . GLU A 1 110 ? -28.851 -7.099 23.098 1.00 57.38 110 GLU A C 1
ATOM 809 O O . GLU A 1 110 ? -30.046 -7.381 23.055 1.00 57.38 110 GLU A O 1
ATOM 814 N N . LYS A 1 111 ? -27.956 -7.831 22.415 1.00 53.53 111 LYS A N 1
ATOM 815 C CA . LYS A 1 111 ? -28.334 -8.878 21.435 1.00 53.53 111 LYS A CA 1
ATOM 816 C C . LYS A 1 111 ? -28.041 -10.321 21.875 1.00 53.53 111 LYS A C 1
ATOM 818 O O . LYS A 1 111 ? -28.130 -11.240 21.061 1.00 53.53 111 LYS A O 1
ATOM 823 N N . SER A 1 112 ? -27.703 -10.562 23.143 1.00 50.91 112 SER A N 1
ATOM 824 C CA . SER A 1 112 ? -27.168 -11.861 23.594 1.00 50.91 112 SER A CA 1
ATOM 825 C C . SER A 1 112 ? -28.202 -12.964 23.876 1.00 50.91 112 SER A C 1
ATOM 827 O O . SER A 1 112 ? -27.809 -14.125 23.968 1.00 50.91 112 SER A O 1
ATOM 829 N N . ASN A 1 113 ? -29.506 -12.670 23.929 1.00 54.59 113 ASN A N 1
ATOM 830 C CA . ASN A 1 113 ? -30.510 -13.681 24.307 1.00 54.59 113 ASN A CA 1
ATOM 831 C C . ASN A 1 113 ? -31.276 -14.332 23.140 1.00 54.59 113 ASN A C 1
ATOM 833 O O . ASN A 1 113 ? -31.948 -15.335 23.359 1.00 54.59 113 ASN A O 1
ATOM 837 N N . LEU A 1 114 ? -31.164 -13.833 21.900 1.00 52.66 114 LEU A N 1
ATOM 838 C CA . LEU A 1 114 ? -31.909 -14.397 20.757 1.00 52.66 114 LEU A CA 1
ATOM 839 C C . LEU A 1 114 ? -31.085 -15.363 19.880 1.00 52.66 114 LEU A C 1
ATOM 841 O O . LEU A 1 114 ? -31.648 -16.170 19.142 1.00 52.66 114 LEU A O 1
ATOM 845 N N . VAL A 1 115 ? -29.751 -15.314 19.960 1.00 50.72 115 VAL A N 1
ATOM 846 C CA . VAL A 1 115 ? -28.859 -16.064 19.051 1.00 50.72 115 VAL A CA 1
ATOM 847 C C . VAL A 1 115 ? -28.763 -17.554 19.412 1.00 50.72 115 VAL A C 1
ATOM 849 O O . VAL A 1 115 ? -28.583 -18.384 18.524 1.00 50.72 115 VAL A O 1
ATOM 852 N N . TYR A 1 116 ? -28.969 -17.932 20.678 1.00 47.25 116 TYR A N 1
ATOM 853 C CA . TYR A 1 116 ? -28.848 -19.334 21.103 1.00 47.25 116 TYR A CA 1
ATOM 854 C C . TYR A 1 116 ? -29.960 -20.257 20.581 1.00 47.25 116 TYR A C 1
ATOM 856 O O . TYR A 1 116 ? -29.732 -21.456 20.444 1.00 47.25 116 TYR A O 1
ATOM 864 N N . VAL A 1 117 ? -31.137 -19.726 20.236 1.00 50.56 117 VAL A N 1
ATOM 865 C CA . VAL A 1 117 ? -32.265 -20.553 19.766 1.00 50.56 117 VAL A CA 1
ATOM 866 C C . VAL A 1 117 ? -32.182 -20.829 18.260 1.00 50.56 117 VAL A C 1
ATOM 868 O O . VAL A 1 117 ? -32.547 -21.913 17.813 1.00 50.56 117 VAL A O 1
ATOM 871 N N . VAL A 1 118 ? -31.630 -19.902 17.470 1.00 48.72 118 VAL A N 1
ATOM 872 C CA . VAL A 1 118 ? -31.512 -20.063 16.006 1.00 48.72 118 VAL A CA 1
ATOM 873 C C . VAL A 1 118 ? -30.221 -20.792 15.606 1.00 48.72 118 VAL A C 1
ATOM 875 O O . VAL A 1 118 ? -30.219 -21.553 14.640 1.00 48.72 118 VAL A O 1
ATOM 878 N N . PHE A 1 119 ? -29.133 -20.664 16.377 1.00 42.78 119 PHE A N 1
ATOM 879 C CA . PHE A 1 119 ? -27.913 -21.442 16.110 1.00 42.78 119 PHE A CA 1
ATOM 880 C C . PHE A 1 119 ? -28.090 -22.948 16.352 1.00 42.78 119 PHE A C 1
ATOM 882 O O . PHE A 1 119 ? -27.429 -23.743 15.689 1.00 42.78 119 PHE A O 1
ATOM 889 N N . GLY A 1 120 ? -28.999 -23.358 17.243 1.00 45.66 120 GLY A N 1
ATOM 890 C CA . GLY A 1 120 ? -29.292 -24.775 17.477 1.00 45.66 120 GLY A CA 1
ATOM 891 C C . GLY A 1 120 ? -29.934 -25.468 16.270 1.00 45.66 120 GLY A C 1
ATOM 892 O O . GLY A 1 120 ? -29.575 -26.599 15.944 1.00 45.66 120 GLY A O 1
ATOM 893 N N . SER A 1 121 ? -30.838 -24.787 15.559 1.00 47.62 121 SER A N 1
ATOM 894 C CA . SER A 1 121 ? -31.517 -25.354 14.387 1.00 47.62 121 SER A CA 1
ATOM 895 C C . SER A 1 121 ? -30.663 -25.281 13.117 1.00 47.62 121 SER A C 1
ATOM 897 O O . SER A 1 121 ? -30.622 -26.246 12.352 1.00 47.62 121 SER A O 1
ATOM 899 N N . ALA A 1 122 ? -29.908 -24.195 12.920 1.00 49.91 122 ALA A N 1
ATOM 900 C CA . ALA A 1 122 ? -28.997 -24.060 11.783 1.00 49.91 122 ALA A CA 1
ATOM 901 C C . ALA A 1 122 ? -27.789 -25.014 11.873 1.00 49.91 122 ALA A C 1
ATOM 903 O O . ALA A 1 122 ? -27.402 -25.606 10.865 1.00 49.91 122 ALA A O 1
ATOM 904 N N . ALA A 1 123 ? -27.226 -25.231 13.070 1.00 52.97 123 ALA A N 1
ATOM 905 C CA . ALA A 1 123 ? -26.121 -26.172 13.262 1.00 52.97 123 ALA A CA 1
ATOM 906 C C . ALA A 1 123 ? -26.541 -27.630 13.008 1.00 52.97 123 ALA A C 1
ATOM 908 O O . ALA A 1 123 ? -25.773 -28.393 12.424 1.00 52.97 123 ALA A O 1
ATOM 909 N N . ALA A 1 124 ? -27.770 -28.011 13.377 1.00 54.44 124 ALA A N 1
ATOM 910 C CA . ALA A 1 124 ? -28.303 -29.344 13.096 1.00 54.44 124 ALA A CA 1
ATOM 911 C C . ALA A 1 124 ? -28.509 -29.582 11.587 1.00 54.44 124 ALA A C 1
ATOM 913 O O . ALA A 1 124 ? -28.155 -30.646 11.076 1.00 54.44 124 ALA A O 1
ATOM 914 N N . ALA A 1 125 ? -29.010 -28.580 10.855 1.00 55.53 125 ALA A N 1
ATOM 915 C CA . ALA A 1 125 ? -29.167 -28.662 9.402 1.00 55.53 125 ALA A CA 1
ATOM 916 C C . ALA A 1 125 ? -27.813 -28.710 8.667 1.00 55.53 125 ALA A C 1
ATOM 918 O O . ALA A 1 125 ? -27.633 -29.515 7.751 1.00 55.53 125 ALA A O 1
ATOM 919 N N . LEU A 1 126 ? -26.831 -27.910 9.101 1.00 55.03 126 LEU A N 1
ATOM 920 C CA . LEU A 1 126 ? -25.476 -27.925 8.538 1.00 55.03 126 LEU A CA 1
ATOM 921 C C . LEU A 1 126 ? -24.727 -29.231 8.831 1.00 55.03 126 LEU A C 1
ATOM 923 O O . LEU A 1 126 ? -24.024 -29.727 7.955 1.00 55.03 126 LEU A O 1
ATOM 927 N N . ALA A 1 127 ? -24.905 -29.828 10.013 1.00 61.56 127 ALA A N 1
ATOM 928 C CA . ALA A 1 127 ? -24.311 -31.126 10.337 1.00 61.56 127 ALA A CA 1
ATOM 929 C C . ALA A 1 127 ? -24.865 -32.255 9.449 1.00 61.56 127 ALA A C 1
ATOM 931 O O . ALA A 1 127 ? -24.111 -33.133 9.024 1.00 61.56 127 ALA A O 1
ATOM 932 N N . LEU A 1 128 ? -26.161 -32.208 9.116 1.00 58.41 128 LEU A N 1
ATOM 933 C CA . LEU A 1 128 ? -26.785 -33.168 8.204 1.00 58.41 128 LEU A CA 1
ATOM 934 C C . LEU A 1 128 ? -26.318 -32.970 6.751 1.00 58.41 128 LEU A C 1
ATOM 936 O O . LEU A 1 128 ? -26.047 -33.937 6.047 1.00 58.41 128 LEU A O 1
ATOM 940 N N . ALA A 1 129 ? -26.163 -31.722 6.302 1.00 58.03 129 ALA A N 1
ATOM 941 C CA . ALA A 1 129 ? -25.631 -31.426 4.972 1.00 58.03 129 ALA A CA 1
ATOM 942 C C . ALA A 1 129 ? -24.147 -31.825 4.840 1.00 58.03 129 ALA A C 1
ATOM 944 O O . ALA A 1 129 ? -23.747 -32.405 3.830 1.00 58.03 129 ALA A O 1
ATOM 945 N N . ALA A 1 130 ? -23.340 -31.578 5.877 1.00 58.44 130 ALA A N 1
ATOM 946 C CA . ALA A 1 130 ? -21.927 -31.948 5.912 1.00 58.44 130 ALA A CA 1
ATOM 947 C C . ALA A 1 130 ? -21.712 -33.471 5.934 1.00 58.44 130 ALA A C 1
ATOM 949 O O . ALA A 1 130 ? -20.749 -33.952 5.336 1.00 58.44 130 ALA A O 1
ATOM 950 N N . SER A 1 131 ? -22.605 -34.243 6.566 1.00 59.88 131 SER A N 1
ATOM 951 C CA . SER A 1 131 ? -22.506 -35.710 6.572 1.00 59.88 131 SER A CA 1
ATOM 952 C C . SER A 1 131 ? -22.785 -36.318 5.192 1.00 59.88 131 SER A C 1
ATOM 954 O O . SER A 1 131 ? -22.079 -37.238 4.777 1.00 59.88 131 SER A O 1
ATOM 956 N N . ILE A 1 132 ? -23.734 -35.755 4.435 1.00 66.44 132 ILE A N 1
ATOM 957 C CA . ILE A 1 132 ? -24.024 -36.161 3.050 1.00 66.44 132 ILE A CA 1
ATOM 958 C C . ILE A 1 132 ? -22.852 -35.793 2.129 1.00 66.44 132 ILE A C 1
ATOM 960 O O . ILE A 1 132 ? -22.413 -36.614 1.323 1.00 66.44 132 ILE A O 1
ATOM 964 N N . LEU A 1 133 ? -22.289 -34.590 2.286 1.00 58.09 133 LEU A N 1
ATOM 965 C CA . LEU A 1 133 ? -21.122 -34.139 1.521 1.00 58.09 133 LEU A CA 1
ATOM 966 C C . LEU A 1 133 ? -19.877 -34.996 1.788 1.00 58.09 133 LEU A C 1
ATOM 968 O O . LEU A 1 133 ? -19.184 -35.346 0.837 1.00 58.09 133 LEU A O 1
ATOM 972 N N . LEU A 1 134 ? -19.624 -35.403 3.037 1.00 60.44 134 LEU A N 1
ATOM 973 C CA . LEU A 1 134 ? -18.530 -36.322 3.384 1.00 60.44 134 LEU A CA 1
ATOM 974 C C . LEU A 1 134 ? -18.705 -37.711 2.757 1.00 60.44 134 LEU A C 1
ATOM 976 O O . LEU A 1 134 ? -17.725 -38.315 2.325 1.00 60.44 134 LEU A O 1
ATOM 980 N N . PHE A 1 135 ? -19.941 -38.210 2.669 1.00 67.19 135 PHE A N 1
ATOM 981 C CA . PHE A 1 135 ? -20.220 -39.509 2.053 1.00 67.19 135 PHE A CA 1
ATOM 982 C C . PHE A 1 135 ? -20.014 -39.482 0.529 1.00 67.19 135 PHE A C 1
ATOM 984 O O . PHE A 1 135 ? -19.506 -40.441 -0.046 1.00 67.19 135 PHE A O 1
ATOM 991 N N . VAL A 1 136 ? -20.335 -38.359 -0.125 1.00 66.31 136 VAL A N 1
ATOM 992 C CA . VAL A 1 136 ? -20.120 -38.160 -1.571 1.00 66.31 136 VAL A CA 1
ATOM 993 C C . VAL A 1 136 ? -18.657 -37.814 -1.892 1.00 66.31 136 VAL A C 1
ATOM 995 O O . VAL A 1 136 ? -18.125 -38.252 -2.914 1.00 66.31 136 VAL A O 1
ATOM 998 N N . SER A 1 137 ? -17.958 -37.078 -1.020 1.00 52.69 137 SER A N 1
ATOM 999 C CA . SER A 1 137 ? -16.552 -36.708 -1.236 1.00 52.69 137 SER A CA 1
ATOM 1000 C C . SER A 1 137 ? -15.559 -37.820 -0.888 1.00 52.69 137 SER A C 1
ATOM 1002 O O . SER A 1 137 ? -14.390 -37.696 -1.248 1.00 52.69 137 SER A O 1
ATOM 1004 N N . ALA A 1 138 ? -15.986 -38.911 -0.244 1.00 56.62 138 ALA A N 1
ATOM 1005 C CA . ALA A 1 138 ? -15.129 -40.059 0.072 1.00 56.62 138 ALA A CA 1
ATOM 1006 C C . ALA A 1 138 ? -14.542 -40.761 -1.175 1.00 56.62 138 ALA A C 1
ATOM 1008 O O . ALA A 1 138 ? -13.601 -41.541 -1.051 1.00 56.62 138 ALA A O 1
ATOM 1009 N N . GLY A 1 139 ? -15.051 -40.459 -2.378 1.00 53.16 139 GLY A N 1
ATOM 1010 C CA . GLY A 1 139 ? -14.468 -40.887 -3.657 1.00 53.16 139 GLY A CA 1
ATOM 1011 C C . GLY A 1 139 ? -13.346 -39.989 -4.204 1.00 53.16 139 GLY A C 1
ATOM 1012 O O . GLY A 1 139 ? -12.677 -40.377 -5.158 1.00 53.16 139 GLY A O 1
ATOM 1013 N N . HIS A 1 140 ? -13.111 -38.805 -3.623 1.00 53.84 140 HIS A N 1
ATOM 1014 C CA . HIS A 1 140 ? -12.043 -37.893 -4.041 1.00 53.84 140 HIS A CA 1
ATOM 1015 C C . HIS A 1 140 ? -10.809 -38.084 -3.150 1.00 53.84 140 HIS A C 1
ATOM 1017 O O . HIS A 1 140 ? -10.813 -37.745 -1.968 1.00 53.84 140 HIS A O 1
ATOM 1023 N N . SER A 1 141 ? -9.739 -38.639 -3.725 1.00 51.66 141 SER A N 1
ATOM 1024 C CA . SER A 1 141 ? -8.471 -38.922 -3.040 1.00 51.66 141 SER A CA 1
ATOM 1025 C C . SER A 1 141 ? -7.944 -37.716 -2.232 1.00 51.66 141 SER A C 1
ATOM 1027 O O . SER A 1 141 ? -7.561 -36.710 -2.831 1.00 51.66 141 SER A O 1
ATOM 1029 N N . PRO A 1 142 ? -7.797 -37.814 -0.894 1.00 53.31 142 PRO A N 1
ATOM 1030 C CA . PRO A 1 142 ? -7.350 -36.719 -0.015 1.00 53.31 142 PRO A CA 1
ATOM 1031 C C . PRO A 1 142 ? -5.851 -36.370 -0.133 1.00 53.31 142 PRO A C 1
ATOM 1033 O O . PRO A 1 142 ? -5.283 -35.690 0.723 1.00 53.31 142 PRO A O 1
ATOM 1036 N N . GLN A 1 143 ? -5.170 -36.837 -1.181 1.00 56.59 143 GLN A N 1
ATOM 1037 C CA . GLN A 1 143 ? -3.716 -36.732 -1.291 1.00 56.59 143 GLN A CA 1
ATOM 1038 C C . GLN A 1 143 ? -3.221 -35.311 -1.603 1.00 56.59 143 GLN A C 1
ATOM 1040 O O . GLN A 1 143 ? -2.100 -34.988 -1.219 1.00 56.59 143 GLN A O 1
ATOM 1045 N N . SER A 1 144 ? -4.017 -34.442 -2.239 1.00 54.03 144 SER A N 1
ATOM 1046 C CA . SER A 1 144 ? -3.581 -33.074 -2.578 1.00 54.03 144 SER A CA 1
ATOM 1047 C C . SER A 1 144 ? -3.579 -32.136 -1.364 1.00 54.03 144 SER A C 1
ATOM 1049 O O . SER A 1 144 ? -2.581 -31.465 -1.105 1.00 54.03 144 SER A O 1
ATOM 1051 N N . VAL A 1 145 ? -4.642 -32.155 -0.554 1.00 53.97 145 VAL A N 1
ATOM 1052 C CA . VAL A 1 145 ? -4.764 -31.311 0.651 1.00 53.97 145 VAL A CA 1
ATOM 1053 C C . VAL A 1 145 ? -3.788 -31.760 1.740 1.00 53.97 145 VAL A C 1
ATOM 1055 O O . VAL A 1 145 ? -3.143 -30.933 2.381 1.00 53.97 145 VAL A O 1
ATOM 1058 N N . ALA A 1 146 ? -3.594 -33.073 1.901 1.00 56.06 146 ALA A N 1
ATOM 1059 C CA . ALA A 1 146 ? -2.612 -33.612 2.840 1.00 56.06 146 ALA A CA 1
ATOM 1060 C C . ALA A 1 146 ? -1.162 -33.262 2.458 1.00 56.06 146 ALA A C 1
ATOM 1062 O O . ALA A 1 146 ? -0.304 -33.191 3.336 1.00 56.06 146 ALA A O 1
ATOM 1063 N N . ARG A 1 147 ? -0.870 -33.038 1.169 1.00 56.16 147 ARG A N 1
ATOM 1064 C CA . ARG A 1 147 ? 0.464 -32.635 0.700 1.00 56.16 147 ARG A CA 1
ATOM 1065 C C . ARG A 1 147 ? 0.712 -31.146 0.936 1.00 56.16 147 ARG A C 1
ATOM 1067 O O . ARG A 1 147 ? 1.743 -30.810 1.505 1.00 56.16 147 ARG A O 1
ATOM 1074 N N . ALA A 1 148 ? -0.263 -30.288 0.627 1.00 55.91 148 ALA A N 1
ATOM 1075 C CA . ALA A 1 148 ? -0.192 -28.858 0.940 1.00 55.91 148 ALA A CA 1
ATOM 1076 C C . ALA A 1 148 ? -0.080 -28.604 2.457 1.00 55.91 148 ALA A C 1
ATOM 1078 O O . ALA A 1 148 ? 0.746 -27.813 2.897 1.00 55.91 148 ALA A O 1
ATOM 1079 N N . ALA A 1 149 ? -0.829 -29.345 3.280 1.00 57.25 149 ALA A N 1
ATOM 1080 C CA . ALA A 1 149 ? -0.737 -29.253 4.739 1.00 57.25 149 ALA A CA 1
ATOM 1081 C C . ALA A 1 149 ? 0.581 -29.806 5.324 1.00 57.25 149 ALA A C 1
ATOM 1083 O O . ALA A 1 149 ? 0.938 -29.451 6.446 1.00 57.25 149 ALA A O 1
ATOM 1084 N N . ARG A 1 150 ? 1.303 -30.674 4.595 1.00 58.09 150 ARG A N 1
ATOM 1085 C CA . ARG A 1 150 ? 2.627 -31.191 4.995 1.00 58.09 150 ARG A CA 1
ATOM 1086 C C . ARG A 1 150 ? 3.768 -30.214 4.706 1.00 58.09 150 ARG A C 1
ATOM 1088 O O . ARG A 1 150 ? 4.779 -30.295 5.395 1.00 58.09 150 ARG A O 1
ATOM 1095 N N . ASP A 1 151 ? 3.596 -29.320 3.734 1.00 59.50 151 ASP A N 1
ATOM 1096 C CA . ASP A 1 151 ? 4.601 -28.312 3.363 1.00 59.50 151 ASP A CA 1
ATOM 1097 C C . ASP A 1 151 ? 4.472 -27.003 4.160 1.00 59.50 151 ASP A C 1
ATOM 1099 O O . ASP A 1 151 ? 5.406 -26.205 4.193 1.00 59.50 151 ASP A O 1
ATOM 1103 N N . LEU A 1 152 ? 3.346 -26.784 4.845 1.00 59.78 152 LEU A N 1
ATOM 1104 C CA . LEU A 1 152 ? 3.207 -25.682 5.794 1.00 59.78 152 LEU A CA 1
ATOM 1105 C C . LEU A 1 152 ? 3.967 -26.013 7.083 1.00 59.78 152 LEU A C 1
ATOM 1107 O O . LEU A 1 152 ? 3.747 -27.057 7.703 1.00 59.78 152 LEU A O 1
ATOM 1111 N N . ALA A 1 153 ? 4.828 -25.101 7.534 1.00 58.75 153 ALA A N 1
ATOM 1112 C CA . ALA A 1 153 ? 5.445 -25.179 8.846 1.00 58.75 153 ALA A CA 1
ATOM 1113 C C . ALA A 1 153 ? 4.335 -25.154 9.904 1.00 58.75 153 ALA A C 1
ATOM 1115 O O . ALA A 1 153 ? 3.680 -24.134 10.150 1.00 58.75 153 ALA A O 1
ATOM 1116 N N . GLN A 1 154 ? 4.096 -26.318 10.510 1.00 61.66 154 GLN A N 1
ATOM 1117 C CA . GLN A 1 154 ? 3.197 -26.447 11.646 1.00 61.66 154 GLN A CA 1
ATOM 1118 C C . GLN A 1 154 ? 3.643 -25.480 12.740 1.00 61.66 154 GLN A C 1
ATOM 1120 O O . GLN A 1 154 ? 4.824 -25.437 13.081 1.00 61.66 154 GLN A O 1
ATOM 1125 N N . SER A 1 155 ? 2.685 -24.753 13.319 1.00 58.59 155 SER A N 1
ATOM 1126 C CA . SER A 1 155 ? 2.911 -23.932 14.506 1.00 58.59 155 SER A CA 1
ATOM 1127 C C . SER A 1 155 ? 3.311 -24.845 15.667 1.00 58.59 155 SER A C 1
ATOM 1129 O O . SER A 1 155 ? 2.476 -25.385 16.391 1.00 58.59 155 SER A O 1
ATOM 1131 N N . ARG A 1 156 ? 4.610 -25.106 15.789 1.00 62.34 156 ARG A N 1
ATOM 1132 C CA . ARG A 1 156 ? 5.188 -25.835 16.911 1.00 62.34 156 ARG A CA 1
ATOM 1133 C C . ARG A 1 156 ? 5.471 -24.830 18.016 1.00 62.34 156 ARG A C 1
ATOM 1135 O O . ARG A 1 156 ? 5.722 -23.653 17.763 1.00 62.34 156 ARG A O 1
ATOM 1142 N N . SER A 1 157 ? 5.422 -25.302 19.260 1.00 61.72 157 SER A N 1
ATOM 1143 C CA . SER A 1 157 ? 5.945 -24.531 20.386 1.00 61.72 157 SER A CA 1
ATOM 1144 C C . SER A 1 157 ? 7.349 -24.056 20.023 1.00 61.72 157 SER A C 1
ATOM 1146 O O . SER A 1 157 ? 8.162 -24.867 19.591 1.00 61.72 157 SER A O 1
ATOM 1148 N N . THR A 1 158 ? 7.627 -22.762 20.177 1.00 63.41 158 THR A N 1
ATOM 1149 C CA . THR A 1 158 ? 8.956 -22.183 19.932 1.00 63.41 158 THR A CA 1
ATOM 1150 C C . THR A 1 158 ? 9.945 -22.545 21.043 1.00 63.41 158 THR A C 1
ATOM 1152 O O . THR A 1 158 ? 11.120 -22.221 20.942 1.00 63.41 158 THR A O 1
ATOM 1155 N N . ALA A 1 159 ? 9.504 -23.260 22.086 1.00 66.38 159 ALA A N 1
ATOM 1156 C CA . ALA A 1 159 ? 10.336 -23.702 23.204 1.00 66.38 159 ALA A CA 1
ATOM 1157 C C . ALA A 1 159 ? 11.630 -24.461 22.822 1.00 66.38 159 ALA A C 1
ATOM 1159 O O . ALA A 1 159 ? 12.641 -24.187 23.459 1.00 66.38 159 ALA A O 1
ATOM 1160 N N . PRO A 1 160 ? 11.673 -25.359 21.812 1.00 69.00 160 PRO A N 1
ATOM 1161 C CA . PRO A 1 160 ? 12.901 -26.057 21.446 1.00 69.00 160 PRO A CA 1
ATOM 1162 C C . PRO A 1 160 ? 13.860 -25.205 20.596 1.00 69.00 160 PRO A C 1
ATOM 1164 O O . PRO A 1 160 ? 14.990 -25.630 20.387 1.00 69.00 160 PRO A O 1
ATOM 1167 N N . LEU A 1 161 ? 13.445 -24.022 20.114 1.00 67.69 161 LEU A N 1
ATOM 1168 C CA . LEU A 1 161 ? 14.312 -23.088 19.375 1.00 67.69 161 LEU A CA 1
ATOM 1169 C C . LEU A 1 161 ? 15.211 -22.253 20.300 1.00 67.69 161 LEU A C 1
ATOM 1171 O O . LEU A 1 161 ? 16.090 -21.539 19.823 1.00 67.69 161 LEU A O 1
ATOM 1175 N N . PHE A 1 162 ? 14.992 -22.325 21.613 1.00 76.06 162 PHE A N 1
ATOM 1176 C CA . PHE A 1 162 ? 15.777 -21.600 22.601 1.00 76.06 162 PHE A CA 1
ATOM 1177 C C . PHE A 1 162 ? 16.596 -22.600 23.415 1.00 76.06 162 PHE A C 1
ATOM 1179 O O . PHE A 1 162 ? 16.061 -23.343 24.234 1.00 76.06 162 PHE A O 1
ATOM 1186 N N . HIS A 1 163 ? 17.904 -22.632 23.163 1.00 76.06 163 HIS A N 1
ATOM 1187 C CA . HIS A 1 163 ? 18.842 -23.486 23.901 1.00 76.06 163 HIS A CA 1
ATOM 1188 C C . HIS A 1 163 ? 19.162 -22.939 25.299 1.00 76.06 163 HIS A C 1
ATOM 1190 O O . HIS A 1 163 ? 19.590 -23.685 26.177 1.00 76.06 163 HIS A O 1
ATOM 1196 N N . GLU A 1 164 ? 18.895 -21.655 25.524 1.00 75.38 164 GLU A N 1
ATOM 1197 C CA . GLU A 1 164 ? 19.060 -20.984 26.806 1.00 75.38 164 GLU A CA 1
ATOM 1198 C C . GLU A 1 164 ? 17.702 -20.804 27.488 1.00 75.38 164 GLU A C 1
ATOM 1200 O O . GLU A 1 164 ? 16.712 -20.410 26.863 1.00 75.38 164 GLU A O 1
ATOM 1205 N N . LYS A 1 165 ? 17.649 -21.078 28.796 1.00 68.50 165 LYS A N 1
ATOM 1206 C CA . LYS A 1 165 ? 16.487 -20.710 29.609 1.00 68.50 165 LYS A CA 1
ATOM 1207 C C . LYS A 1 165 ? 16.413 -19.188 29.656 1.00 68.50 165 LYS A C 1
ATOM 1209 O O . LYS A 1 165 ? 17.391 -18.536 29.996 1.00 68.50 165 LYS A O 1
ATOM 1214 N N . PHE A 1 166 ? 15.253 -18.638 29.318 1.00 67.94 166 PHE A N 1
ATOM 1215 C CA . PHE A 1 166 ? 15.016 -17.204 29.429 1.00 67.94 166 PHE A CA 1
ATOM 1216 C C . PHE A 1 166 ? 15.228 -16.738 30.870 1.00 67.94 166 PHE A C 1
ATOM 1218 O O . PHE A 1 166 ? 14.602 -17.285 31.783 1.00 67.94 166 PHE A O 1
ATOM 1225 N N . ASP A 1 167 ? 16.053 -15.709 31.057 1.00 69.38 167 ASP A N 1
ATOM 1226 C CA . ASP A 1 167 ? 16.113 -14.990 32.323 1.00 69.38 167 ASP A CA 1
ATOM 1227 C C . ASP A 1 167 ? 14.771 -14.303 32.582 1.00 69.38 167 ASP A C 1
ATOM 1229 O O . ASP A 1 167 ? 14.227 -13.597 31.730 1.00 69.38 167 ASP A O 1
ATOM 1233 N N . ALA A 1 168 ? 14.218 -14.515 33.776 1.00 71.50 168 ALA A N 1
ATOM 1234 C CA . ALA A 1 168 ? 12.900 -14.000 34.151 1.00 71.50 168 ALA A CA 1
ATOM 1235 C C . ALA A 1 168 ? 12.847 -12.462 34.246 1.00 71.50 168 ALA A C 1
ATOM 1237 O O . ALA A 1 168 ? 11.760 -11.894 34.328 1.00 71.50 168 ALA A O 1
ATOM 1238 N N . ALA A 1 169 ? 14.004 -11.795 34.240 1.00 73.56 169 ALA A N 1
ATOM 1239 C CA . ALA A 1 169 ? 14.117 -10.350 34.388 1.00 73.56 169 ALA A CA 1
ATOM 1240 C C . ALA A 1 169 ? 13.851 -9.568 33.089 1.00 73.56 169 ALA A C 1
ATOM 1242 O O . ALA A 1 169 ? 13.519 -8.389 33.168 1.00 73.56 169 ALA A O 1
ATOM 1243 N N . ASP A 1 170 ? 13.946 -10.199 31.911 1.00 75.38 170 ASP A N 1
ATOM 1244 C CA . ASP A 1 170 ? 13.863 -9.491 30.626 1.00 75.38 170 ASP A CA 1
ATOM 1245 C C . ASP A 1 170 ? 12.706 -9.999 29.751 1.00 75.38 170 ASP A C 1
ATOM 1247 O O . ASP A 1 170 ? 12.850 -10.764 28.790 1.00 75.38 170 ASP A O 1
ATOM 1251 N N . THR A 1 171 ? 11.497 -9.589 30.142 1.00 79.00 171 THR A N 1
ATOM 1252 C CA . THR A 1 171 ? 10.248 -9.985 29.471 1.00 79.00 171 THR A CA 1
ATOM 1253 C C . THR A 1 171 ? 10.159 -9.408 28.055 1.00 79.00 171 THR A C 1
ATOM 1255 O O . THR A 1 171 ? 9.644 -10.076 27.157 1.00 79.00 171 THR A O 1
ATOM 1258 N N . THR A 1 172 ? 10.700 -8.210 27.828 1.00 82.56 172 THR A N 1
ATOM 1259 C CA . THR A 1 172 ? 10.668 -7.532 26.525 1.00 82.56 172 THR A CA 1
ATOM 1260 C C . THR A 1 172 ? 11.551 -8.257 25.513 1.00 82.56 172 THR A C 1
ATOM 1262 O O . THR A 1 172 ? 11.049 -8.688 24.475 1.00 82.56 172 THR A O 1
ATOM 1265 N N . ALA A 1 173 ? 12.814 -8.545 25.856 1.00 77.00 173 ALA A N 1
ATOM 1266 C CA . ALA A 1 173 ? 13.712 -9.280 24.961 1.00 77.00 173 ALA A CA 1
ATOM 1267 C C . ALA A 1 173 ? 13.212 -10.702 24.639 1.00 77.00 173 ALA A C 1
ATOM 1269 O O . ALA A 1 173 ? 13.545 -11.282 23.598 1.00 77.00 173 ALA A O 1
ATOM 1270 N N . ARG A 1 174 ? 12.406 -11.294 25.532 1.00 76.06 174 ARG A N 1
ATOM 1271 C CA . ARG A 1 174 ? 11.723 -12.572 25.295 1.00 76.06 174 ARG A CA 1
ATOM 1272 C C . ARG A 1 174 ? 10.583 -12.435 24.285 1.00 76.06 174 ARG A C 1
ATOM 1274 O O . ARG A 1 174 ? 10.474 -13.283 23.398 1.00 76.06 174 ARG A O 1
ATOM 1281 N N . ILE A 1 175 ? 9.739 -11.410 24.417 1.00 82.75 175 ILE A N 1
ATOM 1282 C CA . ILE A 1 175 ? 8.637 -11.152 23.478 1.00 82.75 175 ILE A CA 1
ATOM 1283 C C . ILE A 1 175 ? 9.195 -10.885 22.081 1.00 82.75 175 ILE A C 1
ATOM 1285 O O . ILE A 1 175 ? 8.734 -11.519 21.132 1.00 82.75 175 ILE A O 1
ATOM 1289 N N . ASP A 1 176 ? 10.240 -10.065 21.966 1.00 83.12 176 ASP A N 1
ATOM 1290 C CA . ASP A 1 176 ? 10.852 -9.730 20.677 1.00 83.12 176 ASP A CA 1
ATOM 1291 C C . ASP A 1 176 ? 11.435 -10.965 19.983 1.00 83.12 176 ASP A C 1
ATOM 1293 O O . ASP A 1 176 ? 11.199 -11.187 18.794 1.00 83.12 176 ASP A O 1
ATOM 1297 N N . ARG A 1 177 ? 12.111 -11.850 20.727 1.00 78.50 177 ARG A N 1
ATOM 1298 C CA . ARG A 1 177 ? 12.616 -13.122 20.182 1.00 78.50 177 ARG A CA 1
ATOM 1299 C C . ARG A 1 177 ? 11.498 -14.046 19.697 1.00 78.50 177 ARG A C 1
ATOM 1301 O O . ARG A 1 177 ? 11.637 -14.673 18.646 1.00 78.50 177 ARG A O 1
ATOM 1308 N N . ILE A 1 178 ? 10.389 -14.138 20.434 1.00 79.56 178 ILE A N 1
ATOM 1309 C CA . ILE A 1 178 ? 9.230 -14.948 20.027 1.00 79.56 178 ILE A CA 1
ATOM 1310 C C . ILE A 1 178 ? 8.554 -14.336 18.796 1.00 79.56 178 ILE A C 1
ATOM 1312 O O . ILE A 1 178 ? 8.207 -15.070 17.868 1.00 79.56 178 ILE A O 1
ATOM 1316 N N . ALA A 1 179 ? 8.384 -13.014 18.768 1.00 82.94 179 ALA A N 1
ATOM 1317 C CA . ALA A 1 179 ? 7.802 -12.296 17.642 1.00 82.94 179 ALA A CA 1
ATOM 1318 C C . ALA A 1 179 ? 8.650 -12.477 16.378 1.00 82.94 179 ALA A C 1
ATOM 1320 O O . ALA A 1 179 ? 8.113 -12.823 15.326 1.00 82.94 179 ALA A O 1
ATOM 1321 N N . LEU A 1 180 ? 9.975 -12.352 16.493 1.00 82.56 180 LEU A N 1
ATOM 1322 C CA . LEU A 1 180 ? 10.910 -12.538 15.386 1.00 82.56 180 LEU A CA 1
ATOM 1323 C C . LEU A 1 180 ? 10.878 -13.977 14.848 1.00 82.56 180 LEU A C 1
ATOM 1325 O O . LEU A 1 180 ? 10.804 -14.170 13.632 1.00 82.56 180 LEU A O 1
ATOM 1329 N N . ALA A 1 181 ? 10.851 -14.984 15.730 1.00 80.69 181 ALA A N 1
ATOM 1330 C CA . ALA A 1 181 ? 10.714 -16.386 15.332 1.00 80.69 181 ALA A CA 1
ATOM 1331 C C . ALA A 1 181 ? 9.387 -16.642 14.594 1.00 80.69 181 ALA A C 1
ATOM 1333 O O . ALA A 1 181 ? 9.384 -17.182 13.488 1.00 80.69 181 ALA A O 1
ATOM 1334 N N . ARG A 1 182 ? 8.260 -16.162 15.137 1.00 83.44 182 ARG A N 1
ATOM 1335 C CA . ARG A 1 182 ? 6.944 -16.319 14.494 1.00 83.44 182 ARG A CA 1
ATOM 1336 C C . ARG A 1 182 ? 6.836 -15.579 13.164 1.00 83.44 182 ARG A C 1
ATOM 1338 O O . ARG A 1 182 ? 6.225 -16.094 12.231 1.00 83.44 182 ARG A O 1
ATOM 1345 N N . ALA A 1 183 ? 7.433 -14.395 13.047 1.00 82.56 183 ALA A N 1
ATOM 1346 C CA . ALA A 1 183 ? 7.452 -13.634 11.801 1.00 82.56 183 ALA A CA 1
ATOM 1347 C C . ALA A 1 183 ? 8.236 -14.357 10.692 1.00 82.56 183 ALA A C 1
ATOM 1349 O O . ALA A 1 183 ? 7.901 -14.230 9.511 1.00 82.56 183 ALA A O 1
ATOM 1350 N N . ARG A 1 184 ? 9.274 -15.122 11.054 1.00 83.19 184 ARG A N 1
ATOM 1351 C CA . ARG A 1 184 ? 10.014 -15.976 10.117 1.00 83.19 184 ARG A CA 1
ATOM 1352 C C . ARG A 1 184 ? 9.174 -17.170 9.658 1.00 83.19 184 ARG A C 1
ATOM 1354 O O . ARG A 1 184 ? 9.123 -17.434 8.455 1.00 83.19 184 ARG A O 1
ATOM 1361 N N . ASP A 1 185 ? 8.479 -17.836 10.577 1.00 81.50 185 ASP A N 1
ATOM 1362 C CA . ASP A 1 185 ? 7.611 -18.977 10.254 1.00 81.50 185 ASP A CA 1
ATOM 1363 C C . ASP A 1 185 ? 6.439 -18.560 9.354 1.00 81.50 185 ASP A C 1
ATOM 1365 O O . ASP A 1 185 ? 6.169 -19.206 8.344 1.00 81.50 185 ASP A O 1
ATOM 1369 N N . LEU A 1 186 ? 5.786 -17.432 9.659 1.00 83.81 186 LEU A N 1
ATOM 1370 C CA . LEU A 1 186 ? 4.693 -16.891 8.841 1.00 83.81 186 LEU A CA 1
ATOM 1371 C C . LEU A 1 186 ? 5.147 -16.551 7.421 1.00 83.81 186 LEU A C 1
ATOM 1373 O O . LEU A 1 186 ? 4.448 -16.878 6.463 1.00 83.81 186 LEU A O 1
ATOM 1377 N N . ARG A 1 187 ? 6.324 -15.929 7.269 1.00 83.12 187 ARG A N 1
ATOM 1378 C CA . ARG A 1 187 ? 6.897 -15.662 5.942 1.00 83.12 187 ARG A CA 1
ATOM 1379 C C . ARG A 1 187 ? 7.187 -16.952 5.186 1.00 83.12 187 ARG A C 1
ATOM 1381 O O . ARG A 1 187 ? 6.796 -17.056 4.031 1.00 83.12 187 ARG A O 1
ATOM 1388 N N . SER A 1 188 ? 7.796 -17.936 5.845 1.00 76.88 188 SER A N 1
ATOM 1389 C CA . SER A 1 188 ? 8.111 -19.237 5.237 1.00 76.88 188 SER A CA 1
ATOM 1390 C C . SER A 1 188 ? 6.844 -19.969 4.778 1.00 76.88 188 SER A C 1
ATOM 1392 O O . SER A 1 188 ? 6.791 -20.457 3.654 1.00 76.88 188 SER A O 1
ATOM 1394 N N . ASN A 1 189 ? 5.781 -19.954 5.590 1.00 79.12 189 ASN A N 1
ATOM 1395 C CA . ASN A 1 189 ? 4.475 -20.508 5.219 1.00 79.12 189 ASN A CA 1
ATOM 1396 C C . ASN A 1 189 ? 3.846 -19.777 4.038 1.00 79.12 189 ASN A C 1
ATOM 1398 O O . ASN A 1 189 ? 3.246 -20.409 3.173 1.00 79.12 189 ASN A O 1
ATOM 1402 N N . ARG A 1 190 ? 3.992 -18.451 3.986 1.00 79.56 190 ARG A N 1
ATOM 1403 C CA . ARG A 1 190 ? 3.479 -17.653 2.874 1.00 79.56 190 ARG A CA 1
ATOM 1404 C C . ARG A 1 190 ? 4.223 -17.954 1.572 1.00 79.56 190 ARG A C 1
ATOM 1406 O O . ARG A 1 190 ? 3.570 -18.129 0.552 1.00 79.56 190 ARG A O 1
ATOM 1413 N N . TYR A 1 191 ? 5.548 -18.100 1.611 1.00 78.38 191 TYR A N 1
ATOM 1414 C CA . TYR A 1 191 ? 6.325 -18.526 0.441 1.00 78.38 191 TYR A CA 1
ATOM 1415 C C . TYR A 1 191 ? 5.967 -19.947 -0.007 1.00 78.38 191 TYR A C 1
ATOM 1417 O O . TYR A 1 191 ? 5.753 -20.169 -1.196 1.00 78.38 191 TYR A O 1
ATOM 1425 N N . ALA A 1 192 ? 5.782 -20.875 0.938 1.00 75.25 192 ALA A N 1
ATOM 1426 C CA . ALA A 1 192 ? 5.335 -22.233 0.638 1.00 75.25 192 ALA A CA 1
ATOM 1427 C C . ALA A 1 192 ? 3.939 -22.261 -0.015 1.00 75.25 192 ALA A C 1
ATOM 1429 O O . ALA A 1 192 ? 3.736 -22.996 -0.979 1.00 75.25 192 ALA A O 1
ATOM 1430 N N . LEU A 1 193 ? 2.996 -21.429 0.451 1.00 71.81 193 LEU A N 1
ATOM 1431 C CA . LEU A 1 193 ? 1.681 -21.259 -0.188 1.00 71.81 193 LEU A CA 1
ATOM 1432 C C . LEU A 1 193 ? 1.788 -20.739 -1.624 1.00 71.81 193 LEU A C 1
ATOM 1434 O O . LEU A 1 193 ? 0.974 -21.106 -2.466 1.00 71.81 193 LEU A O 1
ATOM 1438 N N . TRP A 1 194 ? 2.789 -19.908 -1.904 1.00 75.88 194 TRP A N 1
ATOM 1439 C CA . TRP A 1 194 ? 3.068 -19.388 -3.241 1.00 75.88 194 TRP A CA 1
ATOM 1440 C C . TRP A 1 194 ? 3.916 -20.330 -4.106 1.00 75.88 194 TRP A C 1
ATOM 1442 O O . TRP A 1 194 ? 4.210 -19.997 -5.249 1.00 75.88 194 TRP A O 1
ATOM 1452 N N . GLY A 1 195 ? 4.306 -21.503 -3.594 1.00 77.50 195 GLY A N 1
ATOM 1453 C CA . GLY A 1 195 ? 5.140 -22.462 -4.324 1.00 77.50 195 GLY A CA 1
ATOM 1454 C C . GLY A 1 195 ? 6.600 -22.028 -4.490 1.00 77.50 195 GLY A C 1
ATOM 1455 O O . GLY A 1 195 ? 7.326 -22.640 -5.269 1.00 77.50 195 GLY A O 1
ATOM 1456 N N . VAL A 1 196 ? 7.039 -21.002 -3.756 1.00 68.94 196 VAL A N 1
ATOM 1457 C CA . VAL A 1 196 ? 8.420 -20.507 -3.764 1.00 68.94 196 VAL A CA 1
ATOM 1458 C C . VAL A 1 196 ? 9.192 -21.242 -2.665 1.00 68.94 196 VAL A C 1
ATOM 1460 O O . VAL A 1 196 ? 8.813 -21.172 -1.493 1.00 68.94 196 VAL A O 1
ATOM 1463 N N . ARG A 1 197 ? 10.241 -21.980 -3.041 1.00 62.03 197 ARG A N 1
ATOM 1464 C CA . ARG A 1 197 ? 11.138 -22.705 -2.127 1.00 62.03 197 ARG A CA 1
ATOM 1465 C C . ARG A 1 197 ? 12.552 -22.158 -2.203 1.00 62.03 197 ARG A C 1
ATOM 1467 O O . ARG A 1 197 ? 12.985 -21.861 -3.336 1.00 62.03 197 ARG A O 1
#

Radius of gyration: 26.43 Å; chains: 1; bounding box: 60×65×53 Å

Sequence (197 aa):
MTTRDDDLLELLAPEVEEELASALRSAWSPAPLDAALNEALIAQALEDPLAEPTEEELVESERLRQALEGQGSHPNADLARALALAAAPAPLPHPTADAIAQRALAAKAEKSNLVYVVFGSAAAALALAASILLFVSAGHSPQSVARAARDLAQSRSTAPLFHEKFDAADTTARIDRIALARARDLRSNRYALWGVR

pLDDT: mean 75.7, std 15.64, range [42.78, 98.25]

Secondary structure (DSSP, 8-state):
---SSGGGG-PPPHHHHHHHHHHHHHHHSPPPPPHHHHHHHHHHHHS-TTPPPPHHHHHHHHHHHHHHTTSS--TTHHHHHHHHHHHSPPPPPHHHHHHHHHHHHHHHHTTTTTHHHHHHHHHHHHHHHHHHHHHHHTTS-THHHHHHHHHS-----SGGG-SSPPPTT-HHHHHHHHHHHHHHHHHHHHHHHTT--